Protein AF-A0A2N8ZMW2-F1 (afdb_monomer)

Organism: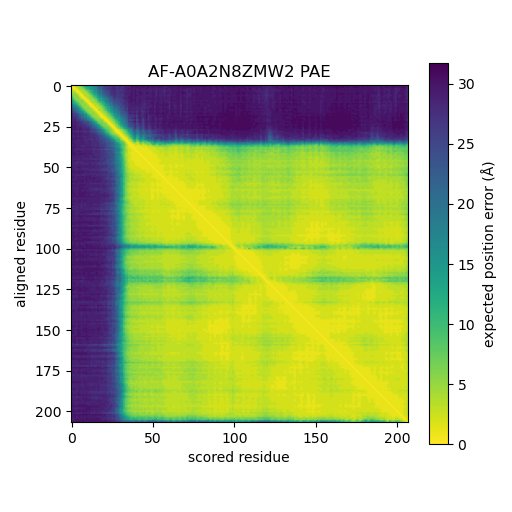 NCBI:txid1671868

Radius of gyration: 32.35 Å; Cα contacts (8 Å, |Δi|>4): 147; chains: 1; bounding box: 51×56×115 Å

Mean predicted aligned error: 10.37 Å

Secondary structure (DSSP, 8-state):
---------------------------PPP-----PPPHHHHHHHHHHHHHHTGGGS-HHHHHHHHHHHHHHH--GGGHHHHHHHHHHHHHHHHHHHTSPPPHHHHHHHHHHHHGGGTT--SHHHHHHHHHHTTSTHHIIIIIIIIHHHHHHHHTT---TTHHHHHHHHHTS--HHHHH-HHHHHHHHHHHHHHHHHHHHHTS----

pLDDT: mean 86.97, std 19.09, range [37.0, 98.5]

InterPro domains:
  IPR021928 Protein of unknown function DUF3541 [PF12060] (42-207)

Solvent-accessible surface area (backbone atoms only — not comparable to full-atom values): 12445 Å² total; per-residue (Å²): 136,88,84,89,88,81,89,85,90,77,90,76,90,75,85,82,80,84,72,83,79,80,74,80,79,76,78,67,75,78,77,78,78,82,70,77,72,52,72,66,56,49,50,49,51,53,49,51,58,48,64,79,37,39,92,75,43,60,55,69,59,20,15,57,50,22,46,54,49,28,75,74,66,67,48,70,83,30,49,62,30,36,52,49,30,51,53,55,34,50,52,53,51,49,58,57,65,76,47,86,78,51,72,68,53,39,39,51,53,13,50,61,60,52,54,76,41,72,88,49,82,51,71,67,48,45,41,34,46,68,42,33,70,84,51,34,43,49,49,40,50,55,58,52,48,49,43,32,54,43,55,34,44,76,72,78,42,76,61,97,57,42,69,67,54,47,54,62,54,66,76,50,82,60,54,68,58,69,67,32,67,55,36,38,75,50,37,42,77,57,46,58,50,47,51,52,39,29,46,75,70,69,68,47,84,79,127

Structure (mmCIF, N/CA/C/O backbone):
data_AF-A0A2N8ZMW2-F1
#
_entry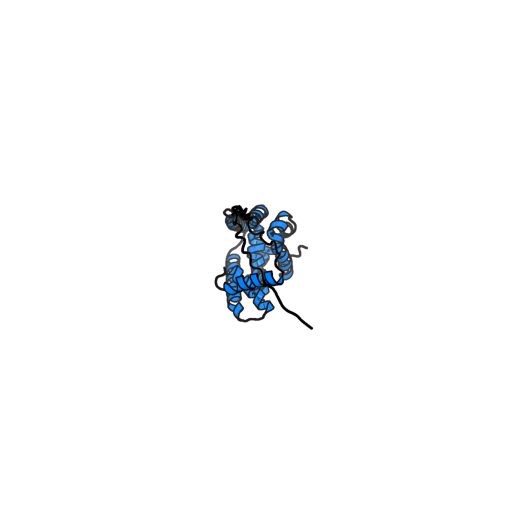.id   AF-A0A2N8ZMW2-F1
#
loop_
_atom_site.group_PDB
_atom_site.id
_atom_site.type_symbol
_atom_site.label_atom_id
_atom_site.label_alt_id
_atom_site.label_comp_id
_atom_site.label_asym_id
_atom_site.label_entity_id
_atom_site.label_seq_id
_atom_site.pdbx_PDB_ins_code
_atom_site.Cartn_x
_atom_site.Cartn_y
_atom_site.Cartn_z
_atom_site.occupancy
_atom_site.B_iso_or_equiv
_atom_site.auth_seq_id
_atom_site.auth_comp_id
_atom_site.auth_asym_id
_atom_site.auth_atom_id
_atom_site.pdbx_PDB_model_num
ATOM 1 N N . MET A 1 1 ? 27.078 5.964 -94.002 1.00 38.84 1 MET A N 1
ATOM 2 C CA . MET A 1 1 ? 28.101 6.714 -94.763 1.00 38.84 1 MET A CA 1
ATOM 3 C C . MET A 1 1 ? 28.045 8.168 -94.316 1.00 38.84 1 MET A C 1
ATOM 5 O O . MET A 1 1 ? 26.997 8.777 -94.465 1.00 38.84 1 MET A O 1
ATOM 9 N N . LEU A 1 2 ? 29.114 8.674 -93.690 1.00 37.00 2 LEU A N 1
ATOM 10 C CA . LEU A 1 2 ? 29.309 10.105 -93.385 1.00 37.00 2 LEU A CA 1
ATOM 11 C C . LEU A 1 2 ? 29.750 10.868 -94.654 1.00 37.00 2 LEU A C 1
ATOM 13 O O . LEU A 1 2 ? 30.334 10.241 -95.540 1.00 37.00 2 LEU A O 1
ATOM 17 N N . PRO A 1 3 ? 29.504 12.192 -94.733 1.00 52.25 3 PRO A N 1
ATOM 18 C CA . PRO A 1 3 ? 30.575 13.191 -94.497 1.00 52.25 3 PRO A CA 1
ATOM 19 C C . PRO A 1 3 ? 30.072 14.393 -93.647 1.00 52.25 3 PRO A C 1
ATOM 21 O O . PRO A 1 3 ? 28.906 14.752 -93.738 1.00 52.25 3 PRO A O 1
ATOM 24 N N . ILE A 1 4 ? 30.745 14.892 -92.597 1.00 43.03 4 ILE A N 1
ATOM 25 C CA . ILE A 1 4 ? 31.916 15.802 -92.435 1.00 43.03 4 ILE A CA 1
ATOM 26 C C . ILE A 1 4 ? 31.817 17.203 -93.110 1.00 43.03 4 ILE A C 1
ATOM 28 O O . ILE A 1 4 ? 31.752 17.305 -94.328 1.00 43.03 4 ILE A O 1
ATOM 32 N N . MET A 1 5 ? 32.002 18.234 -92.254 1.00 40.59 5 MET A N 1
ATOM 33 C CA . MET A 1 5 ? 32.315 19.679 -92.442 1.00 40.59 5 MET A CA 1
ATOM 34 C C . MET A 1 5 ? 31.099 20.623 -92.574 1.00 40.59 5 MET A C 1
ATOM 36 O O . MET A 1 5 ? 30.153 20.299 -93.264 1.00 40.59 5 MET A O 1
ATOM 40 N N . ALA A 1 6 ? 31.010 21.800 -91.936 1.00 41.81 6 ALA A N 1
ATOM 41 C CA . ALA A 1 6 ? 32.033 22.720 -91.437 1.00 41.81 6 ALA A CA 1
ATOM 42 C C . ALA A 1 6 ? 31.539 23.581 -90.245 1.00 41.81 6 ALA A C 1
ATOM 44 O O . ALA A 1 6 ? 30.351 23.687 -89.957 1.00 41.81 6 ALA A O 1
ATOM 45 N N . ARG A 1 7 ? 32.513 24.190 -89.561 1.00 42.78 7 ARG A N 1
ATOM 46 C CA . ARG A 1 7 ? 32.433 25.030 -88.356 1.00 42.78 7 ARG A CA 1
ATOM 47 C C . ARG A 1 7 ? 31.730 26.373 -88.597 1.00 42.78 7 ARG A C 1
ATOM 49 O O . ARG A 1 7 ? 31.949 26.980 -89.636 1.00 42.78 7 ARG A O 1
ATOM 56 N N . CYS A 1 8 ? 31.096 26.921 -87.559 1.00 37.84 8 CYS A N 1
ATOM 57 C CA . CYS A 1 8 ? 31.206 28.352 -87.268 1.00 37.84 8 CYS A CA 1
ATOM 58 C C . CYS A 1 8 ? 30.999 28.611 -85.768 1.00 37.84 8 CYS A C 1
ATOM 60 O O . CYS A 1 8 ? 29.991 28.222 -85.186 1.00 37.84 8 CYS A O 1
ATOM 62 N N . VAL A 1 9 ? 32.009 29.217 -85.149 1.00 45.06 9 VAL A N 1
ATOM 63 C CA . VAL A 1 9 ? 32.027 29.669 -83.757 1.00 45.06 9 VAL A CA 1
ATOM 64 C C . VAL A 1 9 ? 31.500 31.097 -83.741 1.00 45.06 9 VAL A C 1
ATOM 66 O O . VAL A 1 9 ? 32.041 31.941 -84.448 1.00 45.06 9 VAL A O 1
ATOM 69 N N . CYS A 1 10 ? 30.508 31.382 -82.903 1.00 38.56 10 CYS A N 1
ATOM 70 C CA . CYS A 1 10 ? 30.221 32.741 -82.461 1.00 38.56 10 CYS A CA 1
ATOM 71 C C . CYS A 1 10 ? 29.832 32.698 -80.984 1.00 38.56 10 CYS A C 1
ATOM 73 O O . CYS A 1 10 ? 28.714 32.342 -80.622 1.00 38.56 10 CYS A O 1
ATOM 75 N N . SER A 1 11 ? 30.802 33.031 -80.134 1.00 41.53 11 SER A N 1
ATOM 76 C CA . SER A 1 11 ? 30.585 33.360 -78.732 1.00 41.53 11 SER A CA 1
ATOM 77 C C . SER A 1 11 ? 29.756 34.639 -78.642 1.00 41.53 11 SER A C 1
ATOM 79 O O . SER A 1 11 ? 30.185 35.681 -79.135 1.00 41.53 11 SER A O 1
ATOM 81 N N . ALA A 1 12 ? 28.607 34.576 -77.976 1.00 42.47 12 ALA A N 1
ATOM 82 C CA . ALA A 1 12 ? 27.889 35.753 -77.509 1.00 42.47 12 ALA A CA 1
ATOM 83 C C . ALA A 1 12 ? 27.736 35.650 -75.989 1.00 42.47 12 ALA A C 1
ATOM 85 O O . ALA A 1 12 ? 27.001 34.819 -75.460 1.00 42.47 12 ALA A O 1
ATOM 86 N N . LEU A 1 13 ? 28.517 36.491 -75.315 1.00 41.47 13 LEU A N 1
ATOM 87 C CA . LEU A 1 13 ? 28.441 36.819 -73.900 1.00 41.47 13 LEU A CA 1
ATOM 88 C C . LEU A 1 13 ? 27.028 37.352 -73.601 1.00 41.47 13 LEU A C 1
ATOM 90 O O . LEU A 1 13 ? 26.623 38.345 -74.205 1.00 41.47 13 LEU A O 1
ATOM 94 N N . VAL A 1 14 ? 26.291 36.742 -72.671 1.00 43.44 14 VAL A N 1
ATOM 95 C CA . VAL A 1 14 ? 25.063 37.343 -72.129 1.00 43.44 14 VAL A CA 1
ATOM 96 C C . VAL A 1 14 ? 25.208 37.495 -70.621 1.00 43.44 14 VAL A C 1
ATOM 98 O O . VAL A 1 14 ? 25.422 36.534 -69.886 1.00 43.44 14 VAL A O 1
ATOM 101 N N . LEU A 1 15 ? 25.138 38.763 -70.219 1.00 37.00 15 LEU A N 1
ATOM 102 C CA . LEU A 1 15 ? 25.137 39.314 -68.871 1.00 37.00 15 LEU A CA 1
ATOM 103 C C . LEU A 1 15 ? 24.176 38.554 -67.943 1.00 37.00 15 LEU A C 1
ATOM 105 O O . LEU A 1 15 ? 22.968 38.523 -68.172 1.00 37.00 15 LEU A O 1
ATOM 109 N N . SER A 1 16 ? 24.718 38.006 -66.858 1.00 41.72 16 SER A N 1
ATOM 110 C CA . SER A 1 16 ? 23.943 37.422 -65.766 1.00 41.72 16 SER A CA 1
ATOM 111 C C . SER A 1 16 ? 23.399 38.545 -64.876 1.00 41.72 16 SER A C 1
ATOM 113 O O . SER A 1 16 ? 24.143 39.165 -64.118 1.00 41.72 16 SER A O 1
ATOM 115 N N . LEU A 1 17 ? 22.100 38.830 -64.982 1.00 40.50 17 LEU A N 1
ATOM 116 C CA . LEU A 1 17 ? 21.361 39.667 -64.034 1.00 40.50 17 LEU A CA 1
ATOM 117 C C . LEU A 1 17 ? 21.121 38.856 -62.751 1.00 40.50 17 LEU A C 1
ATOM 119 O O . LEU A 1 17 ? 20.204 38.040 -62.685 1.00 40.50 17 LEU A O 1
ATOM 123 N N . CYS A 1 18 ? 21.951 39.065 -61.727 1.00 38.56 18 CYS A N 1
ATOM 124 C CA . CYS A 1 18 ? 21.678 38.574 -60.377 1.00 38.56 18 CYS A CA 1
ATOM 125 C C . CYS A 1 18 ? 20.539 39.391 -59.752 1.00 38.56 18 CYS A C 1
ATOM 127 O O . CYS A 1 18 ? 20.763 40.470 -59.207 1.00 38.56 18 CYS A O 1
ATOM 129 N N . LEU A 1 19 ? 19.317 38.865 -59.814 1.00 41.41 19 LEU A N 1
ATOM 130 C CA . LEU A 1 19 ? 18.247 39.249 -58.895 1.00 41.41 19 LEU A CA 1
ATOM 131 C C . LEU A 1 19 ? 18.499 38.528 -57.559 1.00 41.41 19 LEU A C 1
ATOM 133 O O . LEU A 1 19 ? 18.662 37.305 -57.572 1.00 41.41 19 LEU A O 1
ATOM 137 N N . PRO A 1 20 ? 18.542 39.219 -56.406 1.00 43.44 20 PRO A N 1
ATOM 138 C CA . PRO A 1 20 ? 18.602 38.534 -55.127 1.00 43.44 20 PRO A CA 1
ATOM 139 C C . PRO A 1 20 ? 17.251 37.855 -54.897 1.00 43.44 20 PRO A C 1
ATOM 141 O O . PRO A 1 20 ? 16.232 38.512 -54.683 1.00 43.44 20 PRO A O 1
ATOM 144 N N . ALA A 1 21 ? 17.237 36.525 -54.958 1.00 46.72 21 ALA A N 1
ATOM 145 C CA . ALA A 1 21 ? 16.138 35.745 -54.423 1.00 46.72 21 ALA A CA 1
ATOM 146 C C . ALA A 1 21 ? 16.104 35.986 -52.909 1.00 46.72 21 ALA A C 1
ATOM 148 O O . ALA A 1 21 ? 16.957 35.495 -52.170 1.00 46.72 21 ALA A O 1
ATOM 149 N N . TYR A 1 22 ? 15.134 36.772 -52.444 1.00 45.25 22 TYR A N 1
ATOM 150 C CA . TYR A 1 22 ? 14.714 36.731 -51.051 1.00 45.25 22 TYR A CA 1
ATOM 151 C C . TYR A 1 22 ? 14.164 35.329 -50.791 1.00 45.25 22 TYR A C 1
ATOM 153 O O . TYR A 1 22 ? 13.018 35.016 -51.108 1.00 45.25 22 TYR A O 1
ATOM 161 N N . ALA A 1 23 ? 15.021 34.463 -50.252 1.00 46.56 23 ALA A N 1
ATOM 162 C CA . ALA A 1 23 ? 14.589 33.251 -49.593 1.00 46.56 23 ALA A CA 1
ATOM 163 C C . ALA A 1 23 ? 13.736 33.687 -48.396 1.00 46.56 23 ALA A C 1
ATOM 165 O O . ALA A 1 23 ? 14.253 34.204 -47.407 1.00 46.56 23 ALA A O 1
ATOM 166 N N . GLN A 1 24 ? 12.415 33.531 -48.507 1.00 46.00 24 GLN A N 1
ATOM 167 C CA . GLN A 1 24 ? 11.570 33.470 -47.324 1.00 46.00 24 GLN A CA 1
ATOM 168 C C . GLN A 1 24 ? 11.999 32.225 -46.558 1.00 46.00 24 GLN A C 1
ATOM 170 O O . GLN A 1 24 ? 11.579 31.112 -46.873 1.00 46.00 24 GLN A O 1
ATOM 175 N N . ASP A 1 25 ? 12.866 32.433 -45.574 1.00 42.28 25 ASP A N 1
ATOM 176 C CA . ASP A 1 25 ? 13.224 31.436 -44.583 1.00 42.28 25 ASP A CA 1
ATOM 177 C C . ASP A 1 25 ? 11.984 31.204 -43.712 1.00 42.28 25 ASP A C 1
ATOM 179 O O . ASP A 1 25 ? 11.778 31.813 -42.662 1.00 42.28 25 ASP A O 1
ATOM 183 N N . SER A 1 26 ? 11.070 30.383 -44.233 1.00 49.34 26 SER A N 1
ATOM 184 C CA . SER A 1 26 ? 9.921 29.874 -43.498 1.00 49.34 26 SER A CA 1
ATOM 185 C C . SER A 1 26 ? 10.443 28.839 -42.512 1.00 49.34 26 SER A C 1
ATOM 187 O O . SER A 1 26 ? 10.260 27.637 -42.686 1.00 49.34 26 SER A O 1
ATOM 189 N N . THR A 1 27 ? 11.109 29.314 -41.464 1.00 50.38 27 THR A N 1
ATOM 190 C CA . THR A 1 27 ? 11.414 28.536 -40.264 1.00 50.38 27 THR A CA 1
ATOM 191 C C . THR A 1 27 ? 10.127 28.365 -39.461 1.00 50.38 27 THR A C 1
ATOM 193 O O . THR A 1 27 ? 9.975 28.831 -38.334 1.00 50.38 27 THR A O 1
ATOM 196 N N . ALA A 1 28 ? 9.152 27.679 -40.063 1.00 54.12 28 ALA A N 1
ATOM 197 C CA . ALA A 1 28 ? 8.131 27.023 -39.275 1.00 54.12 28 ALA A CA 1
ATOM 198 C C . ALA A 1 28 ? 8.864 26.015 -38.371 1.00 54.12 28 ALA A C 1
ATOM 200 O O . ALA A 1 28 ? 9.684 25.241 -38.880 1.00 54.12 28 ALA A O 1
ATOM 201 N N . PRO A 1 29 ? 8.633 26.025 -37.046 1.00 51.28 29 PRO A N 1
ATOM 202 C CA . PRO A 1 29 ? 9.211 25.015 -36.175 1.00 51.28 29 PRO A CA 1
ATOM 203 C C . PRO A 1 29 ? 8.821 23.633 -36.715 1.00 51.28 29 PRO A C 1
ATOM 205 O O . PRO A 1 29 ? 7.684 23.468 -37.176 1.00 51.28 29 PRO A O 1
ATOM 208 N N . PRO A 1 30 ? 9.738 22.646 -36.703 1.00 48.72 30 PRO A N 1
ATOM 209 C CA . PRO A 1 30 ? 9.419 21.310 -37.174 1.00 48.72 30 PRO A CA 1
ATOM 210 C C . PRO A 1 30 ? 8.176 20.836 -36.429 1.00 48.72 30 PRO A C 1
ATOM 212 O O . PRO A 1 30 ? 8.129 20.874 -35.197 1.00 48.72 30 PRO A O 1
ATOM 215 N N . ALA A 1 31 ? 7.149 20.446 -37.185 1.00 51.38 31 ALA A N 1
ATOM 216 C CA . ALA A 1 31 ? 5.947 19.863 -36.623 1.00 51.38 31 ALA A CA 1
ATOM 217 C C . ALA A 1 31 ? 6.378 18.708 -35.714 1.00 51.38 31 ALA A C 1
ATOM 219 O O . ALA A 1 31 ? 6.972 17.734 -36.183 1.00 51.38 31 ALA A O 1
ATOM 220 N N . VAL A 1 32 ? 6.137 18.843 -34.408 1.00 49.72 32 VAL A N 1
ATOM 221 C CA . VAL A 1 32 ? 6.374 17.766 -33.451 1.00 49.72 32 VAL A CA 1
ATOM 222 C C . VAL A 1 32 ? 5.507 16.606 -33.915 1.00 49.72 32 VAL A C 1
ATOM 224 O O . VAL A 1 32 ? 4.279 16.673 -33.857 1.00 49.72 32 VAL A O 1
ATOM 227 N N . SER A 1 33 ? 6.153 15.577 -34.462 1.00 51.66 33 SER A N 1
ATOM 228 C CA . SER A 1 33 ? 5.495 14.348 -34.876 1.00 51.66 33 SER A CA 1
ATOM 229 C C . SER A 1 33 ? 4.763 13.792 -33.663 1.00 51.66 33 SER A C 1
ATOM 231 O O . SER A 1 33 ? 5.376 13.287 -32.724 1.00 51.66 33 SER A O 1
ATOM 233 N N . ASN A 1 34 ? 3.438 13.897 -33.679 1.00 60.62 34 ASN A N 1
ATOM 234 C CA . ASN A 1 34 ? 2.548 13.335 -32.671 1.00 60.62 34 ASN A CA 1
ATOM 235 C C . ASN A 1 34 ? 2.426 11.808 -32.873 1.00 60.62 34 ASN A C 1
ATOM 237 O O . ASN A 1 34 ? 1.337 11.235 -32.810 1.00 60.62 34 ASN A O 1
ATOM 241 N N . GLN A 1 35 ? 3.539 11.139 -33.206 1.00 73.00 35 GLN A N 1
ATOM 242 C CA . GLN A 1 35 ? 3.575 9.697 -33.382 1.00 73.00 35 GLN A CA 1
ATOM 243 C C . GLN A 1 35 ? 3.415 9.048 -32.017 1.00 73.00 35 GLN A C 1
ATOM 245 O O . GLN A 1 35 ? 4.326 9.003 -31.191 1.00 73.00 35 GLN A O 1
ATOM 250 N N . LYS A 1 36 ? 2.208 8.540 -31.788 1.00 84.69 36 LYS A N 1
ATOM 251 C CA . LYS A 1 36 ? 1.903 7.705 -30.639 1.00 84.69 36 LYS A CA 1
ATOM 252 C C . LYS A 1 36 ? 2.824 6.484 -30.674 1.00 84.69 36 LYS A C 1
ATOM 254 O O . LYS A 1 36 ? 2.784 5.712 -31.630 1.00 84.69 36 LYS A O 1
ATOM 259 N N . LEU A 1 37 ? 3.647 6.333 -29.637 1.00 90.44 37 LEU A N 1
ATOM 260 C CA . LEU A 1 37 ? 4.506 5.166 -29.453 1.00 90.44 37 LEU A CA 1
ATOM 261 C C . LEU A 1 37 ? 3.680 3.879 -29.534 1.00 90.44 37 LEU A C 1
ATOM 263 O O . LEU A 1 37 ? 2.546 3.826 -29.040 1.00 90.44 37 LEU A O 1
ATOM 267 N N . SER A 1 38 ? 4.262 2.820 -30.101 1.00 95.06 38 SER A N 1
ATOM 268 C CA . SER A 1 38 ? 3.657 1.499 -29.976 1.00 95.06 38 SER A CA 1
ATOM 269 C C . SER A 1 38 ? 3.687 1.045 -28.510 1.00 95.06 38 SER A C 1
ATOM 271 O O . SER A 1 38 ? 4.471 1.541 -27.688 1.00 95.06 38 SER A O 1
ATOM 273 N N . TYR A 1 39 ? 2.845 0.070 -28.155 1.00 94.25 39 TYR A N 1
ATOM 274 C CA . TYR A 1 39 ? 2.896 -0.525 -26.817 1.00 94.25 39 TYR A CA 1
ATOM 275 C C . TYR A 1 39 ? 4.252 -1.178 -26.527 1.00 94.25 39 TYR A C 1
ATOM 277 O O . TYR A 1 39 ? 4.723 -1.116 -25.393 1.00 94.25 39 TYR A O 1
ATOM 285 N N . SER A 1 40 ? 4.901 -1.746 -27.548 1.00 94.56 40 SER A N 1
ATOM 286 C CA . SER A 1 40 ? 6.231 -2.348 -27.424 1.00 94.56 40 SER A CA 1
ATOM 287 C C . SER A 1 40 ? 7.302 -1.299 -27.125 1.00 94.56 40 SER A C 1
ATOM 289 O O . SER A 1 40 ? 8.114 -1.485 -26.216 1.00 94.56 40 SER A O 1
ATOM 291 N N . ASP A 1 41 ? 7.270 -0.164 -27.827 1.00 95.88 41 ASP A N 1
ATOM 292 C CA . ASP A 1 41 ? 8.224 0.928 -27.599 1.00 95.88 41 ASP A CA 1
ATOM 293 C C . ASP A 1 41 ? 8.030 1.523 -26.204 1.00 95.88 41 ASP A C 1
ATOM 295 O O . ASP A 1 41 ? 8.987 1.699 -25.452 1.00 95.88 41 ASP A O 1
ATOM 299 N N . SER A 1 42 ? 6.771 1.736 -25.811 1.00 95.19 42 SER A N 1
ATOM 300 C CA . SER A 1 42 ? 6.419 2.222 -24.473 1.00 95.19 42 SER A CA 1
ATOM 301 C C . SER A 1 42 ? 6.912 1.271 -23.377 1.00 95.19 42 SER A C 1
ATOM 303 O O . SER A 1 42 ? 7.530 1.708 -22.407 1.00 95.19 42 SER A O 1
ATOM 305 N N . ALA A 1 43 ? 6.689 -0.038 -23.537 1.00 91.88 43 ALA A N 1
ATOM 306 C CA . ALA A 1 43 ? 7.159 -1.050 -22.592 1.00 91.88 43 ALA A CA 1
ATOM 307 C C . ALA A 1 43 ? 8.692 -1.094 -22.512 1.00 91.88 43 ALA A C 1
ATOM 309 O O . ALA A 1 43 ? 9.246 -1.224 -21.420 1.00 91.88 43 ALA A O 1
ATOM 310 N N . THR A 1 44 ? 9.373 -0.938 -23.649 1.00 94.94 44 THR A N 1
ATOM 311 C CA . THR A 1 44 ? 10.839 -0.900 -23.723 1.00 94.94 44 THR A CA 1
ATOM 312 C C . THR A 1 44 ? 11.400 0.305 -22.980 1.00 94.94 44 THR A C 1
ATOM 314 O O . THR A 1 44 ? 12.313 0.142 -22.171 1.00 94.94 44 THR A O 1
ATOM 317 N N . ILE A 1 45 ? 10.822 1.491 -23.187 1.00 96.50 45 ILE A N 1
ATOM 318 C CA . ILE A 1 45 ? 11.223 2.718 -22.487 1.00 96.50 45 ILE A CA 1
ATOM 319 C C . ILE A 1 45 ? 11.013 2.559 -20.980 1.00 96.50 45 ILE A C 1
ATOM 321 O O . ILE A 1 45 ? 11.950 2.771 -20.215 1.00 96.50 45 ILE A O 1
ATOM 325 N N . ILE A 1 46 ? 9.825 2.112 -20.550 1.00 93.62 46 ILE A N 1
ATOM 326 C CA . ILE A 1 46 ? 9.523 1.893 -19.127 1.00 93.62 46 ILE A CA 1
ATOM 327 C C . ILE A 1 46 ? 10.529 0.917 -18.516 1.00 93.62 46 ILE A C 1
ATOM 329 O O . ILE A 1 46 ? 11.134 1.222 -17.489 1.00 93.62 46 ILE A O 1
ATOM 333 N N . LYS A 1 47 ? 10.746 -0.238 -19.156 1.00 94.94 47 LYS A N 1
ATOM 334 C CA . LYS A 1 47 ? 11.715 -1.228 -18.683 1.00 94.94 47 LYS A CA 1
ATOM 335 C C . LYS A 1 47 ? 13.104 -0.605 -18.569 1.00 94.94 47 LYS A C 1
ATOM 337 O O . LYS A 1 47 ? 13.720 -0.709 -17.519 1.00 94.94 47 LYS A O 1
ATOM 342 N N . HIS A 1 48 ? 13.582 0.084 -19.603 1.00 97.19 48 HIS A N 1
ATOM 343 C CA . HIS A 1 48 ? 14.901 0.713 -19.590 1.00 97.19 48 HIS A CA 1
ATOM 344 C C . HIS A 1 48 ? 15.055 1.736 -18.453 1.00 97.19 48 HIS A C 1
ATOM 346 O O . HIS A 1 48 ? 16.046 1.693 -17.723 1.00 97.19 48 HIS A O 1
ATOM 352 N N . THR A 1 49 ? 14.066 2.609 -18.246 1.00 95.88 49 THR A N 1
ATOM 353 C CA . THR A 1 49 ? 14.083 3.605 -17.164 1.00 95.88 49 THR A CA 1
ATOM 354 C C . THR A 1 49 ? 14.179 2.955 -15.785 1.00 95.88 49 THR A C 1
ATOM 356 O O . THR A 1 49 ? 14.989 3.380 -14.966 1.00 95.88 49 THR A O 1
ATOM 359 N N . TYR A 1 50 ? 13.377 1.921 -15.521 1.00 96.81 50 TYR A N 1
ATOM 360 C CA . TYR A 1 50 ? 13.388 1.253 -14.220 1.00 96.81 50 TYR A CA 1
ATOM 361 C C . TYR A 1 50 ? 14.613 0.349 -14.025 1.00 96.81 50 TYR A C 1
ATOM 363 O O . TYR A 1 50 ? 15.171 0.335 -12.934 1.00 96.81 50 TYR A O 1
ATOM 371 N N . GLU A 1 51 ? 15.066 -0.372 -15.057 1.00 96.25 51 GLU A N 1
ATOM 372 C CA . GLU A 1 51 ? 16.266 -1.222 -14.980 1.00 96.25 51 GLU A CA 1
ATOM 373 C C . GLU A 1 51 ? 17.524 -0.408 -14.673 1.00 96.25 51 GLU A C 1
ATOM 375 O O . GLU A 1 51 ? 18.310 -0.791 -13.810 1.00 96.25 51 GLU A O 1
ATOM 380 N N . THR A 1 52 ? 17.718 0.719 -15.364 1.00 96.88 52 THR A N 1
ATOM 381 C CA . THR A 1 52 ? 18.931 1.544 -15.220 1.00 96.88 52 THR A CA 1
ATOM 382 C C . THR A 1 52 ? 19.028 2.235 -13.864 1.00 96.88 52 THR A C 1
ATOM 384 O O . THR A 1 52 ? 20.128 2.555 -13.423 1.00 96.88 52 THR A O 1
ATOM 387 N N . GLN A 1 53 ? 17.895 2.439 -13.192 1.00 96.38 53 GLN A N 1
ATOM 388 C CA . GLN A 1 53 ? 17.812 3.140 -11.911 1.00 96.38 53 GLN A CA 1
ATOM 389 C C . GLN A 1 53 ? 17.430 2.218 -10.752 1.00 96.38 53 GLN A C 1
ATOM 391 O O . GLN A 1 53 ? 17.168 2.711 -9.661 1.00 96.38 53 GLN A O 1
ATOM 396 N N . LEU A 1 54 ? 17.365 0.898 -10.962 1.00 95.25 54 LEU A N 1
ATOM 397 C CA . LEU A 1 54 ? 16.688 -0.031 -10.051 1.00 95.25 54 LEU A CA 1
ATOM 398 C C . LEU A 1 54 ? 17.044 0.196 -8.574 1.00 95.25 54 LEU A C 1
ATOM 400 O O . LEU A 1 54 ? 16.147 0.365 -7.754 1.00 95.25 54 LEU A O 1
ATOM 404 N N . TYR A 1 55 ? 18.339 0.286 -8.269 1.00 93.19 55 TYR A N 1
ATOM 405 C CA . TYR A 1 55 ? 18.863 0.417 -6.902 1.00 93.19 55 TYR A CA 1
ATOM 406 C C . TYR A 1 55 ? 19.033 1.863 -6.418 1.00 93.19 55 TYR A C 1
ATOM 408 O O . TYR A 1 55 ? 19.568 2.100 -5.338 1.00 93.19 55 TYR A O 1
ATOM 416 N N . THR A 1 56 ? 18.602 2.841 -7.214 1.00 94.81 56 THR A N 1
ATOM 417 C CA . THR A 1 56 ? 18.544 4.262 -6.837 1.00 94.81 56 THR A CA 1
ATOM 418 C C . THR A 1 56 ? 17.107 4.766 -6.724 1.00 94.81 56 THR A C 1
ATOM 420 O O . THR A 1 56 ? 16.873 5.900 -6.307 1.00 94.81 56 THR A O 1
ATOM 423 N N . LEU A 1 57 ? 16.125 3.946 -7.110 1.00 95.06 57 LEU A N 1
ATOM 424 C CA . LEU A 1 57 ? 14.715 4.252 -6.923 1.00 95.06 57 LEU A CA 1
ATOM 425 C C . LEU A 1 57 ? 14.366 4.262 -5.426 1.00 95.06 57 LEU A C 1
ATOM 427 O O . LEU A 1 57 ? 14.923 3.490 -4.648 1.00 95.06 57 LEU A O 1
ATOM 431 N N . PRO A 1 58 ? 13.371 5.063 -5.005 1.00 93.50 58 PRO A N 1
ATOM 432 C CA . PRO A 1 58 ? 12.783 4.912 -3.680 1.00 93.50 58 PRO A CA 1
ATOM 433 C C . PRO A 1 58 ? 12.320 3.468 -3.450 1.00 93.50 58 PRO A C 1
ATOM 435 O O . PRO A 1 58 ? 11.686 2.892 -4.339 1.00 93.50 58 PRO A O 1
ATOM 438 N N . ALA A 1 59 ? 12.538 2.932 -2.246 1.00 90.75 59 ALA A N 1
ATOM 439 C CA . ALA A 1 59 ? 12.289 1.524 -1.900 1.00 90.75 59 ALA A CA 1
ATOM 440 C C . ALA A 1 59 ? 10.905 1.000 -2.336 1.00 90.75 59 ALA A C 1
ATOM 442 O O . ALA A 1 59 ? 10.765 -0.128 -2.796 1.00 90.75 59 ALA A O 1
ATOM 443 N N . PHE A 1 60 ? 9.862 1.836 -2.258 1.00 89.25 60 PHE A N 1
ATOM 444 C CA . PHE A 1 60 ? 8.529 1.473 -2.748 1.00 89.25 60 PHE A CA 1
ATOM 445 C C . PHE A 1 60 ? 8.498 1.199 -4.263 1.00 89.25 60 PHE A C 1
ATOM 447 O O . PHE A 1 60 ? 7.905 0.214 -4.700 1.00 89.25 60 PHE A O 1
ATOM 454 N N . LYS A 1 61 ? 9.125 2.063 -5.074 1.00 94.44 61 LYS A N 1
ATOM 455 C CA . LYS A 1 61 ? 9.178 1.919 -6.539 1.00 94.44 61 LYS A CA 1
ATOM 456 C C . LYS A 1 61 ? 10.108 0.777 -6.946 1.00 94.44 61 LYS A C 1
ATOM 458 O O . LYS A 1 61 ? 9.726 -0.010 -7.809 1.00 94.44 61 LYS A O 1
ATOM 463 N N . GLU A 1 62 ? 11.273 0.687 -6.304 1.00 96.12 62 GLU A N 1
ATOM 464 C CA . GLU A 1 62 ? 12.227 -0.417 -6.459 1.00 96.12 62 GLU A CA 1
ATOM 465 C C . GLU A 1 62 ? 11.530 -1.762 -6.216 1.00 96.12 62 GLU A C 1
ATOM 467 O O . GLU A 1 62 ? 11.481 -2.606 -7.109 1.00 96.12 62 GLU A O 1
ATOM 472 N N . GLY A 1 63 ? 10.913 -1.925 -5.044 1.00 94.88 63 GLY A N 1
ATOM 473 C CA . GLY A 1 63 ? 10.227 -3.145 -4.636 1.00 94.88 63 GLY A CA 1
ATOM 474 C C . GLY A 1 63 ? 9.085 -3.545 -5.564 1.00 94.88 63 GLY A C 1
ATOM 475 O O . GLY A 1 63 ? 9.000 -4.692 -6.000 1.00 94.88 63 GLY A O 1
ATOM 476 N N . HIS A 1 64 ? 8.224 -2.588 -5.928 1.00 94.00 64 HIS A N 1
ATOM 477 C CA . HIS A 1 64 ? 7.125 -2.832 -6.867 1.00 94.00 64 HIS A CA 1
ATOM 478 C C . HIS A 1 64 ? 7.610 -3.319 -8.234 1.00 94.00 64 HIS A C 1
ATOM 480 O O . HIS A 1 64 ? 7.033 -4.254 -8.796 1.00 94.00 64 HIS A O 1
ATOM 486 N N . TYR A 1 65 ? 8.638 -2.673 -8.783 1.00 96.06 65 TYR A N 1
ATOM 487 C CA . TYR A 1 65 ? 9.186 -3.049 -10.077 1.00 96.06 65 TYR A CA 1
ATOM 488 C C . TYR A 1 65 ? 9.927 -4.388 -9.999 1.00 96.06 65 TYR A C 1
ATOM 490 O O . TYR A 1 65 ? 9.625 -5.299 -10.770 1.00 96.06 65 TYR A O 1
ATOM 498 N N . GLY A 1 66 ? 10.829 -4.541 -9.026 1.00 96.31 66 GLY A N 1
ATOM 499 C CA . GLY A 1 66 ? 11.628 -5.748 -8.830 1.00 96.31 66 GLY A CA 1
ATOM 500 C C . GLY A 1 66 ? 10.772 -6.993 -8.617 1.00 96.31 66 GLY A C 1
ATOM 501 O O . GLY A 1 66 ? 10.990 -8.001 -9.286 1.00 96.31 66 GLY A O 1
ATOM 502 N N . LEU A 1 67 ? 9.731 -6.913 -7.780 1.00 95.69 67 LEU A N 1
ATOM 503 C CA . LEU A 1 67 ? 8.797 -8.025 -7.576 1.00 95.69 67 LEU A CA 1
ATOM 504 C C . LEU A 1 67 ? 8.081 -8.422 -8.871 1.00 95.69 67 LEU A C 1
ATOM 506 O O . LEU A 1 67 ? 7.961 -9.609 -9.184 1.00 95.69 67 LEU A O 1
ATOM 510 N N . ARG A 1 68 ? 7.600 -7.436 -9.636 1.00 95.25 68 ARG A N 1
ATOM 511 C CA . ARG A 1 68 ? 6.915 -7.699 -10.907 1.00 95.25 68 ARG A CA 1
ATOM 512 C C . ARG A 1 68 ? 7.843 -8.385 -11.899 1.00 95.25 68 ARG A C 1
ATOM 514 O O . ARG A 1 68 ? 7.445 -9.384 -12.492 1.00 95.25 68 ARG A O 1
ATOM 521 N N . MET A 1 69 ? 9.061 -7.875 -12.046 1.00 96.75 69 MET A N 1
ATOM 522 C CA . MET A 1 69 ? 10.026 -8.457 -12.969 1.00 96.75 69 MET A CA 1
ATOM 523 C C . MET A 1 69 ? 10.447 -9.859 -12.535 1.00 96.75 69 MET A C 1
ATOM 525 O O . MET A 1 69 ? 10.437 -10.765 -13.361 1.00 96.75 69 MET A O 1
ATOM 529 N N . TYR A 1 70 ? 10.701 -10.082 -11.242 1.00 96.62 70 TYR A N 1
ATOM 530 C CA . TYR A 1 70 ? 11.018 -11.412 -10.723 1.00 96.62 70 TYR A CA 1
ATOM 531 C C . TYR A 1 70 ? 9.923 -12.437 -11.031 1.00 96.62 70 TYR A C 1
ATOM 533 O O . TYR A 1 70 ? 10.226 -13.533 -11.482 1.00 96.62 70 TYR A O 1
ATOM 541 N N . ARG A 1 71 ? 8.642 -12.088 -10.853 1.00 95.12 71 ARG A N 1
ATOM 542 C CA . ARG A 1 71 ? 7.525 -12.993 -11.186 1.00 95.12 71 ARG A CA 1
ATOM 543 C C . ARG A 1 71 ? 7.456 -13.338 -12.674 1.00 95.12 71 ARG A C 1
ATOM 545 O O . ARG A 1 71 ? 7.001 -14.422 -13.018 1.00 95.12 71 ARG A O 1
ATOM 552 N N . GLN A 1 72 ? 7.877 -12.423 -13.544 1.00 95.25 72 GLN A N 1
ATOM 553 C CA . GLN A 1 72 ? 7.825 -12.606 -14.995 1.00 95.25 72 GLN A CA 1
ATOM 554 C C . GLN A 1 72 ? 9.049 -13.333 -15.558 1.00 95.25 72 GLN A C 1
ATOM 556 O O . GLN A 1 72 ? 8.920 -14.049 -16.546 1.00 95.25 72 GLN A O 1
ATOM 561 N N . THR A 1 73 ? 10.231 -13.137 -14.969 1.00 95.94 73 THR A N 1
ATOM 562 C CA . THR A 1 73 ? 11.498 -13.628 -15.534 1.00 95.94 73 THR A CA 1
ATOM 563 C C . THR A 1 73 ? 12.208 -14.659 -14.667 1.00 95.94 73 THR A C 1
ATOM 565 O O . THR A 1 73 ? 13.100 -15.340 -15.162 1.00 95.94 73 THR A O 1
ATOM 568 N N . LEU A 1 74 ? 11.855 -14.750 -13.381 1.00 96.50 74 LEU A N 1
ATOM 569 C CA . LEU A 1 74 ? 12.559 -15.519 -12.348 1.00 96.50 74 LEU A CA 1
ATOM 570 C C . LEU A 1 74 ? 14.042 -15.136 -12.186 1.00 96.50 74 LEU A C 1
ATOM 572 O O . LEU A 1 74 ? 14.824 -15.887 -11.603 1.00 96.50 74 LEU A O 1
ATOM 576 N N . ASP A 1 75 ? 14.439 -13.957 -12.673 1.00 97.75 75 ASP A N 1
ATOM 577 C CA . ASP A 1 75 ? 15.828 -13.503 -12.635 1.00 97.75 75 ASP A CA 1
ATOM 578 C C . ASP A 1 75 ? 16.231 -13.121 -11.198 1.00 97.75 75 ASP A C 1
ATOM 580 O O . ASP A 1 75 ? 15.678 -12.173 -10.626 1.00 97.75 75 ASP A O 1
ATOM 584 N N . PRO A 1 76 ? 17.213 -13.812 -10.590 1.00 97.25 76 PRO A N 1
ATOM 585 C CA . PRO A 1 76 ? 17.605 -13.575 -9.209 1.00 97.25 76 PRO A CA 1
ATOM 586 C C . PRO A 1 76 ? 18.177 -12.177 -8.950 1.00 97.25 76 PRO A C 1
ATOM 588 O O . PRO A 1 76 ? 18.256 -11.801 -7.779 1.00 97.25 76 PRO A O 1
ATOM 591 N N . LYS A 1 77 ? 18.534 -11.385 -9.975 1.00 96.38 77 LYS A N 1
ATOM 592 C CA . LYS A 1 77 ? 19.013 -10.009 -9.766 1.00 96.38 77 LYS A CA 1
ATOM 593 C C . LYS A 1 77 ? 17.997 -9.145 -9.013 1.00 96.38 77 LYS A C 1
ATOM 595 O O . LYS A 1 77 ? 18.390 -8.296 -8.228 1.00 96.38 77 LYS A O 1
ATOM 600 N N . TYR A 1 78 ? 16.697 -9.404 -9.173 1.00 97.75 78 TYR A N 1
ATOM 601 C CA . TYR A 1 78 ? 15.645 -8.633 -8.502 1.00 97.75 78 TYR A CA 1
ATOM 602 C C . TYR A 1 78 ? 15.455 -8.993 -7.019 1.00 97.75 78 TYR A C 1
ATOM 604 O O . TYR A 1 78 ? 14.638 -8.373 -6.339 1.00 97.75 78 TYR A O 1
ATOM 612 N N . LYS A 1 79 ? 16.187 -9.984 -6.486 1.00 95.38 79 LYS A N 1
ATOM 613 C CA . LYS A 1 79 ? 16.038 -10.417 -5.088 1.00 95.38 79 LYS A CA 1
ATOM 614 C C . LYS A 1 79 ? 16.334 -9.297 -4.092 1.00 95.38 79 LYS A C 1
ATOM 616 O O . LYS A 1 79 ? 15.630 -9.201 -3.095 1.00 95.38 79 LYS A O 1
ATOM 621 N N . SER A 1 80 ? 17.329 -8.446 -4.342 1.00 94.12 80 SER A N 1
ATOM 622 C CA . SER A 1 80 ? 17.646 -7.307 -3.463 1.00 94.12 80 SER A CA 1
ATOM 623 C C . SER A 1 80 ? 16.483 -6.315 -3.366 1.00 94.12 80 SER A C 1
ATOM 625 O O . SER A 1 80 ? 16.098 -5.941 -2.260 1.00 94.12 80 SER A O 1
ATOM 627 N N . ALA A 1 81 ? 15.854 -5.987 -4.497 1.00 95.94 81 ALA A N 1
ATOM 628 C CA . ALA A 1 81 ? 14.655 -5.150 -4.540 1.00 95.94 81 ALA A CA 1
ATOM 629 C C . ALA A 1 81 ? 13.483 -5.775 -3.757 1.00 95.94 81 ALA A C 1
ATOM 631 O O . ALA A 1 81 ? 12.757 -5.079 -3.048 1.00 95.94 81 ALA A O 1
ATOM 632 N N . ILE A 1 82 ? 13.320 -7.101 -3.834 1.00 95.38 82 ILE A N 1
ATOM 633 C CA . ILE A 1 82 ? 12.311 -7.836 -3.054 1.00 95.38 82 ILE A CA 1
ATOM 634 C C . ILE A 1 82 ? 12.615 -7.772 -1.551 1.00 95.38 82 ILE A C 1
ATOM 636 O O . ILE A 1 82 ? 11.715 -7.502 -0.760 1.00 95.38 82 ILE A O 1
ATOM 640 N N . TRP A 1 83 ? 13.870 -7.973 -1.142 1.00 94.94 83 TRP A N 1
ATOM 641 C CA . TRP A 1 83 ? 14.271 -7.861 0.265 1.00 94.94 83 TRP A CA 1
ATOM 642 C C . TRP A 1 83 ? 14.020 -6.458 0.828 1.00 94.94 83 TRP A C 1
ATOM 644 O O . TRP A 1 83 ? 13.485 -6.333 1.930 1.00 94.94 83 TRP A O 1
ATOM 654 N N . SER A 1 84 ? 14.344 -5.420 0.051 1.00 94.56 84 SER A N 1
ATOM 655 C CA . SER A 1 84 ? 14.047 -4.015 0.369 1.00 94.56 84 SER A CA 1
ATOM 656 C C . SER A 1 84 ? 12.541 -3.798 0.597 1.00 94.56 84 SER A C 1
ATOM 658 O O . SER A 1 84 ? 12.131 -3.220 1.609 1.00 94.56 84 SER A O 1
ATOM 660 N N . ASP A 1 85 ? 11.689 -4.351 -0.276 1.00 96.06 85 ASP A N 1
ATOM 661 C CA . ASP A 1 85 ? 10.231 -4.261 -0.131 1.00 96.06 85 ASP A CA 1
ATOM 662 C C . ASP A 1 85 ? 9.702 -5.008 1.099 1.00 96.06 85 ASP A C 1
ATOM 664 O O . ASP A 1 85 ? 8.880 -4.461 1.835 1.00 96.06 85 ASP A O 1
ATOM 668 N N . ILE A 1 86 ? 10.181 -6.231 1.351 1.00 96.00 86 ILE A N 1
ATOM 669 C CA . ILE A 1 86 ? 9.792 -7.024 2.528 1.00 96.00 86 ILE A CA 1
ATOM 670 C C . ILE A 1 86 ? 10.148 -6.269 3.811 1.00 96.00 86 ILE A C 1
ATOM 672 O O . ILE A 1 86 ? 9.305 -6.162 4.702 1.00 96.00 86 ILE A O 1
ATOM 676 N N . ALA A 1 87 ? 11.353 -5.698 3.897 1.00 95.50 87 ALA A N 1
ATOM 677 C CA . ALA A 1 87 ? 11.782 -4.920 5.057 1.00 95.50 87 ALA A CA 1
ATOM 678 C C . ALA A 1 87 ? 10.879 -3.697 5.287 1.00 95.50 87 ALA A C 1
ATOM 680 O O . ALA A 1 87 ? 10.419 -3.465 6.405 1.00 95.50 87 ALA A O 1
ATOM 681 N N . ARG A 1 88 ? 10.549 -2.959 4.219 1.00 95.62 88 ARG A N 1
ATOM 682 C CA . ARG A 1 88 ? 9.619 -1.820 4.273 1.00 95.62 88 ARG A CA 1
ATOM 683 C C . ARG A 1 88 ? 8.213 -2.237 4.720 1.00 95.62 88 ARG A C 1
ATOM 685 O O . ARG A 1 88 ? 7.574 -1.524 5.493 1.00 95.62 88 ARG A O 1
ATOM 692 N N . VAL A 1 89 ? 7.706 -3.364 4.219 1.00 96.81 89 VAL A N 1
ATOM 693 C CA . VAL A 1 89 ? 6.389 -3.900 4.601 1.00 96.81 89 VAL A CA 1
ATOM 694 C C . VAL A 1 89 ? 6.382 -4.304 6.070 1.00 96.81 89 VAL A C 1
ATOM 696 O O . VAL A 1 89 ? 5.460 -3.921 6.787 1.00 96.81 89 VAL A O 1
ATOM 699 N N . ALA A 1 90 ? 7.416 -5.014 6.523 1.00 96.50 90 ALA A N 1
ATOM 700 C CA . ALA A 1 90 ? 7.563 -5.419 7.915 1.00 96.50 90 ALA A CA 1
ATOM 701 C C . ALA A 1 90 ? 7.645 -4.207 8.853 1.00 96.50 90 ALA A C 1
ATOM 703 O O . ALA A 1 90 ? 6.920 -4.165 9.840 1.00 96.50 90 ALA A O 1
ATOM 704 N N . ASP A 1 91 ? 8.449 -3.193 8.521 1.00 95.81 91 ASP A N 1
ATOM 705 C CA . ASP A 1 91 ? 8.550 -1.953 9.303 1.00 95.81 91 ASP A CA 1
ATOM 706 C C . ASP A 1 91 ? 7.195 -1.239 9.437 1.00 95.81 91 ASP A C 1
ATOM 708 O O . ASP A 1 91 ? 6.805 -0.846 10.537 1.00 95.81 91 ASP A O 1
ATOM 712 N N . ASN A 1 92 ? 6.427 -1.135 8.348 1.00 95.12 92 ASN A N 1
ATOM 713 C CA . ASN A 1 92 ? 5.100 -0.524 8.408 1.00 95.12 92 ASN A CA 1
ATOM 714 C C . ASN A 1 92 ? 4.127 -1.331 9.285 1.00 95.12 92 ASN A C 1
ATOM 716 O O . ASN A 1 92 ? 3.423 -0.755 10.113 1.00 95.12 92 ASN A O 1
ATOM 720 N N . LEU A 1 93 ? 4.106 -2.662 9.146 1.00 97.38 93 LEU A N 1
ATOM 721 C CA . LEU A 1 93 ? 3.237 -3.515 9.963 1.00 97.38 93 LEU A CA 1
ATOM 722 C C . LEU A 1 93 ? 3.643 -3.497 11.441 1.00 97.38 93 LEU A C 1
ATOM 724 O O . LEU A 1 93 ? 2.756 -3.400 12.281 1.00 97.38 93 LEU A O 1
ATOM 728 N N . ASN A 1 94 ? 4.944 -3.487 11.750 1.00 97.12 94 ASN A N 1
ATOM 729 C CA . ASN A 1 94 ? 5.469 -3.345 13.112 1.00 97.12 94 ASN A CA 1
ATOM 730 C C . ASN A 1 94 ? 5.043 -2.014 13.747 1.00 97.12 94 ASN A C 1
ATOM 732 O O . ASN A 1 94 ? 4.627 -1.976 14.904 1.00 97.12 94 ASN A O 1
ATOM 736 N N . LYS A 1 95 ? 5.126 -0.909 12.993 1.00 94.50 95 LYS A N 1
ATOM 737 C CA . LYS A 1 95 ? 4.682 0.413 13.462 1.00 94.50 95 LYS A CA 1
ATOM 738 C C . LYS A 1 95 ? 3.195 0.414 13.788 1.00 94.50 95 LYS A C 1
ATOM 740 O O . LYS A 1 95 ? 2.811 0.890 14.854 1.00 94.50 95 LYS A O 1
ATOM 745 N N . ILE A 1 96 ? 2.374 -0.150 12.900 1.00 95.44 96 ILE A N 1
ATOM 746 C CA . ILE A 1 96 ? 0.926 -0.196 13.111 1.00 95.44 96 ILE A CA 1
ATOM 747 C C . ILE A 1 96 ? 0.581 -1.134 14.281 1.00 95.44 96 ILE A C 1
ATOM 749 O O . ILE A 1 96 ? -0.244 -0.820 15.136 1.00 95.44 96 ILE A O 1
ATOM 753 N N . SER A 1 97 ? 1.225 -2.294 14.365 1.00 95.31 97 SER A N 1
ATOM 754 C CA . SER A 1 97 ? 0.911 -3.293 15.383 1.00 95.31 97 SER A CA 1
ATOM 755 C C . SER A 1 97 ? 1.431 -2.921 16.777 1.00 95.31 97 SER A C 1
ATOM 757 O O . SER A 1 97 ? 0.837 -3.330 17.780 1.00 95.31 97 SER A O 1
ATOM 759 N N . GLY A 1 98 ? 2.503 -2.125 16.847 1.00 92.56 98 GLY A N 1
ATOM 760 C CA . GLY A 1 98 ? 3.093 -1.604 18.081 1.00 92.56 98 GLY A CA 1
ATOM 761 C C . GLY A 1 98 ? 2.252 -0.530 18.776 1.00 92.56 98 GLY A C 1
ATOM 762 O O . GLY A 1 98 ? 2.510 -0.209 19.932 1.00 92.56 98 GLY A O 1
ATOM 763 N N . GLN A 1 99 ? 1.224 -0.004 18.108 1.00 87.06 99 GLN A N 1
ATOM 764 C CA . GLN A 1 99 ? 0.291 0.974 18.664 1.00 87.06 99 GLN A CA 1
ATOM 765 C C . GLN A 1 99 ? -1.093 0.343 18.859 1.00 87.06 99 GLN A C 1
ATOM 767 O O . GLN A 1 99 ? -1.449 -0.662 18.238 1.00 87.06 99 GLN A O 1
ATOM 772 N N . THR A 1 100 ? -1.888 0.896 19.768 1.00 82.06 100 THR A N 1
ATOM 773 C 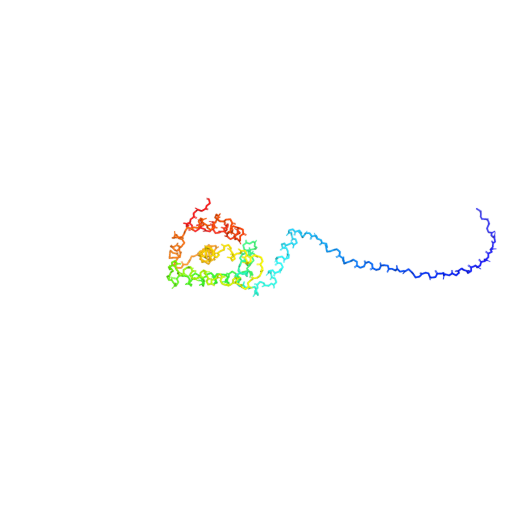CA . THR A 1 100 ? -3.336 0.658 19.789 1.00 82.06 100 THR A CA 1
ATOM 774 C C . THR A 1 100 ? -3.956 1.809 19.026 1.00 82.06 100 THR A C 1
ATOM 776 O O . THR A 1 100 ? -3.636 2.943 19.351 1.00 82.06 100 THR A O 1
ATOM 779 N N . TYR A 1 101 ? -4.776 1.515 18.017 1.00 88.62 101 TYR A N 1
ATOM 780 C CA . TYR A 1 101 ? -5.453 2.528 17.211 1.00 88.62 101 TYR A CA 1
ATOM 781 C C . TYR A 1 101 ? -6.920 2.636 17.623 1.00 88.62 101 TYR A C 1
ATOM 783 O O . TYR A 1 101 ? -7.691 1.693 17.431 1.00 88.62 101 TYR A O 1
ATOM 791 N N . THR A 1 102 ? -7.319 3.787 18.145 1.00 94.25 102 THR A N 1
ATOM 792 C CA . THR A 1 102 ? -8.708 4.253 18.171 1.00 94.25 102 THR A CA 1
ATOM 793 C C . THR A 1 102 ? -9.052 4.907 16.833 1.00 94.25 102 THR A C 1
ATOM 795 O O . THR A 1 102 ? -8.165 5.156 16.008 1.00 94.25 102 THR A O 1
ATOM 798 N N . ASP A 1 103 ? -10.330 5.188 16.606 1.00 94.62 103 ASP A N 1
ATOM 799 C CA . ASP A 1 103 ? -10.772 5.816 15.361 1.00 94.62 103 ASP A CA 1
ATOM 800 C C . ASP A 1 103 ? -10.227 7.253 15.261 1.00 94.62 103 ASP A C 1
ATOM 802 O O . ASP A 1 103 ? -9.782 7.679 14.197 1.00 94.62 103 ASP A O 1
ATOM 806 N N . GLU A 1 104 ? -10.094 7.961 16.389 1.00 95.69 104 GLU A N 1
ATOM 807 C CA . GLU A 1 104 ? -9.467 9.287 16.455 1.00 95.69 104 GLU A CA 1
ATOM 808 C C . GLU A 1 104 ? -7.981 9.243 16.077 1.00 95.69 104 GLU A C 1
ATOM 810 O O . GLU A 1 104 ? -7.483 10.134 15.389 1.00 95.69 104 GLU A O 1
ATOM 815 N N . GLN A 1 105 ? -7.254 8.201 16.494 1.00 95.94 105 GLN A N 1
ATOM 816 C CA . GLN A 1 105 ? -5.842 8.036 16.132 1.00 95.94 105 GLN A CA 1
ATOM 817 C C . GLN A 1 105 ? -5.672 7.704 14.646 1.00 95.94 105 GLN A C 1
ATOM 819 O O . GLN A 1 105 ? -4.735 8.196 14.013 1.00 95.94 105 GLN A O 1
ATOM 824 N N . ILE A 1 106 ? -6.578 6.902 14.078 1.00 97.19 106 ILE A N 1
ATOM 825 C CA . ILE A 1 106 ? -6.611 6.616 12.636 1.00 97.19 106 ILE A CA 1
ATOM 826 C C . ILE A 1 106 ? -6.904 7.893 11.852 1.00 97.19 106 ILE A C 1
ATOM 828 O O . ILE A 1 106 ? -6.200 8.189 10.880 1.00 97.19 106 ILE A O 1
ATOM 832 N N . HIS A 1 107 ? -7.888 8.676 12.294 1.00 96.69 107 HIS A N 1
ATOM 833 C CA . HIS A 1 107 ? -8.216 9.966 11.701 1.00 96.69 107 HIS A CA 1
ATOM 834 C C . HIS A 1 107 ? -7.009 10.914 11.739 1.00 96.69 107 HIS A C 1
ATOM 836 O O . HIS A 1 107 ? -6.579 11.417 10.700 1.00 96.69 107 HIS A O 1
ATOM 842 N N . ALA A 1 108 ? -6.385 11.090 12.909 1.00 96.12 108 ALA A N 1
ATOM 843 C CA . ALA A 1 108 ? -5.222 11.960 13.084 1.00 96.12 108 ALA A CA 1
ATOM 844 C C . ALA A 1 108 ? -4.027 11.530 12.216 1.00 96.12 108 ALA A C 1
ATOM 846 O O . ALA A 1 108 ? -3.422 12.366 11.539 1.00 96.12 108 ALA A O 1
ATOM 847 N N . TYR A 1 109 ? -3.715 10.228 12.173 1.00 95.50 109 TYR A N 1
ATOM 848 C CA . TYR A 1 109 ? -2.695 9.690 11.268 1.00 95.50 109 TYR A CA 1
ATOM 849 C C . TYR A 1 109 ? -3.011 10.046 9.815 1.00 95.50 109 TYR A C 1
ATOM 851 O O . TYR A 1 109 ? -2.129 10.454 9.058 1.00 95.50 109 TYR A O 1
ATOM 859 N N . SER A 1 110 ? -4.271 9.885 9.423 1.00 97.12 110 SER A N 1
ATOM 860 C CA . SER A 1 110 ? -4.707 10.058 8.045 1.00 97.12 110 SER A CA 1
ATOM 861 C C . SER A 1 110 ? -4.649 11.511 7.593 1.00 97.12 110 SER A C 1
ATOM 863 O O . SER A 1 110 ? -4.129 11.788 6.513 1.00 97.12 110 SER A O 1
ATOM 865 N N . ILE A 1 111 ? -5.081 12.446 8.442 1.00 97.19 111 ILE A N 1
ATOM 866 C CA . ILE A 1 111 ? -4.924 13.886 8.208 1.00 97.19 111 ILE A CA 1
ATOM 867 C C . ILE A 1 111 ? -3.442 14.256 8.103 1.00 97.19 111 ILE A C 1
ATOM 869 O O . ILE A 1 111 ? -3.040 14.922 7.149 1.00 97.19 111 ILE A O 1
ATOM 873 N N . ASN A 1 112 ? -2.604 13.759 9.018 1.00 95.94 112 ASN A N 1
ATOM 874 C CA . ASN A 1 112 ? -1.163 13.992 8.956 1.00 95.94 112 ASN A CA 1
ATOM 875 C C . ASN A 1 112 ? -0.527 13.400 7.688 1.00 95.94 112 ASN A C 1
ATOM 877 O O . ASN A 1 112 ? 0.420 13.956 7.149 1.00 95.94 112 ASN A O 1
ATOM 881 N N . ARG A 1 113 ? -1.033 12.276 7.173 1.00 94.50 113 ARG A N 1
ATOM 882 C CA . ARG A 1 113 ? -0.539 11.710 5.914 1.00 94.50 113 ARG A CA 1
ATOM 883 C C . ARG A 1 113 ? -1.014 12.509 4.699 1.00 94.50 113 ARG A C 1
ATOM 885 O O . ARG A 1 113 ? 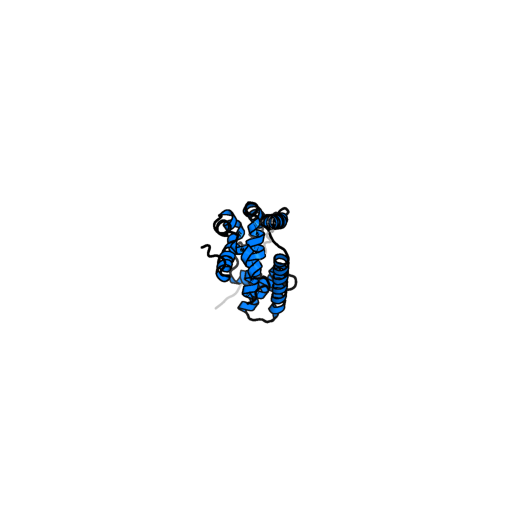-0.263 12.616 3.731 1.00 94.50 113 ARG A O 1
ATOM 892 N N . LEU A 1 114 ? -2.230 13.053 4.747 1.00 95.12 114 LEU A N 1
ATOM 893 C CA . LEU A 1 114 ? -2.790 13.904 3.696 1.00 95.12 114 LEU A CA 1
ATOM 894 C C . LEU A 1 114 ? -2.124 15.278 3.616 1.00 95.12 114 LEU A C 1
ATOM 896 O O . LEU A 1 114 ? -2.103 15.851 2.531 1.00 95.12 114 LEU A O 1
ATOM 900 N N . SER A 1 115 ? -1.538 15.783 4.706 1.00 94.44 115 SER A N 1
ATOM 901 C CA . SER A 1 115 ? -0.808 17.059 4.685 1.00 94.44 115 SER A CA 1
ATOM 902 C C . SER A 1 115 ? 0.355 17.057 3.685 1.00 94.44 115 SER A C 1
ATOM 904 O O . SER A 1 115 ? 0.679 18.096 3.124 1.00 94.44 115 SER A O 1
ATOM 906 N N . GLY A 1 116 ? 0.908 15.880 3.365 1.00 92.31 116 GLY A N 1
ATOM 907 C CA . GLY A 1 116 ? 1.930 15.723 2.329 1.00 92.31 116 GLY A CA 1
ATOM 908 C C . GLY A 1 116 ? 1.467 16.050 0.904 1.00 92.31 116 GLY A C 1
ATOM 909 O O . GLY A 1 116 ? 2.301 16.073 0.013 1.00 92.31 116 GLY A O 1
ATOM 910 N N . TYR A 1 117 ? 0.171 16.283 0.675 1.00 92.50 117 TYR A N 1
ATOM 911 C CA . TYR A 1 117 ? -0.351 16.766 -0.607 1.00 92.50 117 TYR A CA 1
ATOM 912 C C . TYR A 1 117 ? -0.500 18.293 -0.668 1.00 92.50 117 TYR A C 1
ATOM 914 O O . TYR A 1 117 ? -0.821 18.808 -1.734 1.00 92.50 117 TYR A O 1
ATOM 922 N N . LEU A 1 118 ? -0.327 19.019 0.444 1.00 90.25 118 LEU A N 1
ATOM 923 C CA . LEU A 1 118 ? -0.642 20.454 0.505 1.00 90.25 118 LEU A CA 1
ATOM 924 C C . LEU A 1 118 ? 0.250 21.306 -0.406 1.00 90.25 118 LEU A C 1
ATOM 926 O O . LEU A 1 118 ? -0.227 22.296 -0.952 1.00 90.25 118 LEU A O 1
ATOM 930 N N . ASP A 1 119 ? 1.501 20.890 -0.603 1.00 91.44 119 ASP A N 1
ATOM 931 C CA . ASP A 1 119 ? 2.474 21.597 -1.444 1.00 91.44 119 ASP A CA 1
ATOM 932 C C . ASP A 1 119 ? 2.549 21.033 -2.877 1.00 91.44 119 ASP A C 1
ATOM 934 O O . ASP A 1 119 ? 3.331 21.504 -3.705 1.00 91.44 119 ASP A O 1
ATOM 938 N N . GLU A 1 120 ? 1.742 20.016 -3.192 1.00 92.62 120 GLU A N 1
ATOM 939 C CA . GLU A 1 120 ? 1.750 19.362 -4.498 1.00 92.62 120 GLU A CA 1
ATOM 940 C C . GLU A 1 120 ? 0.875 20.121 -5.501 1.00 92.62 120 GLU A C 1
ATOM 942 O O . GLU A 1 120 ? -0.239 20.549 -5.201 1.00 92.62 120 GLU A O 1
ATOM 947 N N . THR A 1 121 ? 1.363 20.254 -6.734 1.00 93.31 121 THR A N 1
ATOM 948 C CA . THR A 1 121 ? 0.690 21.045 -7.784 1.00 93.31 121 THR A CA 1
ATOM 949 C C . THR A 1 121 ? 0.205 20.212 -8.963 1.00 93.31 121 THR A C 1
ATOM 951 O O . THR A 1 121 ? -0.565 20.705 -9.790 1.00 93.31 121 THR A O 1
ATOM 954 N N . ASP A 1 122 ? 0.618 18.946 -9.061 1.00 96.06 122 ASP A N 1
ATOM 955 C CA . ASP A 1 122 ? 0.200 18.095 -10.164 1.00 96.06 122 ASP A CA 1
ATOM 956 C C . ASP A 1 122 ? -1.273 17.672 -10.035 1.00 96.06 122 ASP A C 1
ATOM 958 O O . ASP A 1 122 ? -1.811 17.458 -8.943 1.00 96.06 122 ASP A O 1
ATOM 962 N N . GLU A 1 123 ? -1.932 17.518 -11.186 1.00 96.06 123 GLU A N 1
ATOM 963 C CA . GLU A 1 123 ? -3.366 17.227 -11.274 1.00 96.06 123 GLU A CA 1
ATOM 964 C C . GLU A 1 123 ? -3.766 15.981 -10.467 1.00 96.06 123 GLU A C 1
ATOM 966 O O . GLU A 1 123 ? -4.828 15.941 -9.838 1.00 96.06 123 GLU A O 1
ATOM 971 N N . ARG A 1 124 ? -2.916 14.946 -10.463 1.00 94.62 124 ARG A N 1
ATOM 972 C CA . ARG A 1 124 ? -3.208 13.683 -9.785 1.00 94.62 124 ARG A CA 1
ATOM 973 C C . ARG A 1 124 ? -3.153 13.856 -8.271 1.00 94.62 124 ARG A C 1
ATOM 975 O O . ARG A 1 124 ? -4.033 13.328 -7.586 1.00 94.62 124 ARG A O 1
ATOM 982 N N . SER A 1 125 ? -2.149 14.553 -7.755 1.00 95.44 125 SER A N 1
ATOM 983 C CA . SER A 1 125 ? -2.004 14.822 -6.323 1.00 95.44 125 SER A CA 1
ATOM 984 C C . SER A 1 125 ? -3.159 15.666 -5.791 1.00 95.44 125 SER A C 1
ATOM 986 O O . SER A 1 125 ? -3.812 15.263 -4.826 1.00 95.44 125 SER A O 1
ATOM 988 N N . LEU A 1 126 ? -3.519 16.742 -6.496 1.00 96.38 126 LEU A N 1
ATOM 989 C CA . LEU A 1 126 ? -4.666 17.583 -6.142 1.00 96.38 126 LEU A CA 1
ATOM 990 C C . LEU A 1 126 ? -5.986 16.800 -6.161 1.00 96.38 126 LEU A C 1
ATOM 992 O O . LEU A 1 126 ? -6.783 16.881 -5.224 1.00 96.38 126 LEU A O 1
ATOM 996 N N . ARG A 1 127 ? -6.211 15.979 -7.196 1.00 96.19 127 ARG A N 1
ATOM 997 C CA . ARG A 1 127 ? -7.401 15.118 -7.297 1.00 96.19 127 ARG A CA 1
ATOM 998 C C . ARG A 1 127 ? -7.505 14.156 -6.115 1.00 96.19 127 ARG A C 1
ATOM 1000 O O . ARG A 1 127 ? -8.587 13.984 -5.556 1.00 96.19 127 ARG A O 1
ATOM 1007 N N . ARG A 1 128 ? -6.389 13.535 -5.726 1.00 96.62 128 ARG A N 1
ATOM 1008 C CA . ARG A 1 128 ? -6.334 12.618 -4.581 1.00 96.62 128 ARG A CA 1
ATOM 1009 C C . ARG A 1 128 ? -6.617 13.319 -3.272 1.00 96.62 128 ARG A C 1
ATOM 1011 O O . ARG A 1 128 ? -7.433 12.811 -2.508 1.00 96.62 128 ARG A O 1
ATOM 1018 N N . PHE A 1 129 ? -6.003 14.470 -3.030 1.00 97.12 129 PHE A N 1
ATOM 1019 C CA . PHE A 1 129 ? -6.273 15.254 -1.832 1.00 97.12 129 PHE A CA 1
ATOM 1020 C C . PHE A 1 129 ? -7.761 15.614 -1.724 1.00 97.12 129 PHE A C 1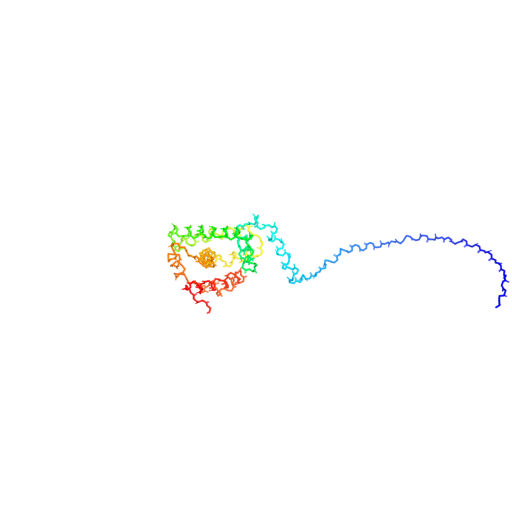
ATOM 1022 O O . PHE A 1 129 ? -8.413 15.254 -0.744 1.00 97.12 129 PHE A O 1
ATOM 1029 N N . ASN A 1 130 ? -8.325 16.206 -2.780 1.00 96.25 130 ASN A N 1
ATOM 1030 C CA . ASN A 1 130 ? -9.715 16.668 -2.805 1.00 96.25 130 ASN A CA 1
ATOM 1031 C C . ASN A 1 130 ? -10.740 15.540 -2.621 1.00 96.25 130 ASN A C 1
ATOM 1033 O O . ASN A 1 130 ? -11.755 15.735 -1.949 1.00 96.25 130 ASN A O 1
ATOM 1037 N N . ALA A 1 131 ? -10.489 14.363 -3.201 1.00 96.62 131 ALA A N 1
ATOM 1038 C CA . ALA A 1 131 ? -11.356 13.203 -3.012 1.00 96.62 131 ALA A CA 1
ATOM 1039 C C . ALA A 1 131 ? -11.257 12.644 -1.583 1.00 96.62 131 ALA A C 1
ATOM 1041 O O . ALA A 1 131 ? -12.268 12.289 -0.981 1.00 96.62 131 ALA A O 1
ATOM 1042 N N . THR A 1 132 ? -10.044 12.598 -1.027 1.00 97.25 132 THR A N 1
ATOM 1043 C CA . THR A 1 132 ? -9.766 11.849 0.207 1.00 97.25 132 THR A CA 1
ATOM 1044 C C . THR A 1 132 ? -9.993 12.666 1.474 1.00 97.25 132 THR A C 1
ATOM 1046 O O . THR A 1 132 ? -10.297 12.089 2.509 1.00 97.25 132 THR A O 1
ATOM 1049 N N . ILE A 1 133 ? -9.903 14.000 1.427 1.00 96.69 133 ILE A N 1
ATOM 1050 C CA . ILE A 1 133 ? -10.038 14.852 2.624 1.00 96.69 133 ILE A CA 1
ATOM 1051 C C . ILE A 1 133 ? -11.393 14.700 3.336 1.00 96.69 133 ILE A C 1
ATOM 1053 O O . ILE A 1 133 ? -11.491 14.933 4.535 1.00 96.69 133 ILE A O 1
ATOM 1057 N N . LYS A 1 134 ? -12.435 14.271 2.612 1.00 94.69 134 LYS A N 1
ATOM 1058 C CA . LYS A 1 134 ? -13.782 14.017 3.155 1.00 94.69 134 LYS A CA 1
ATOM 1059 C C . LYS A 1 134 ? -13.910 12.668 3.870 1.00 94.69 134 LYS A C 1
ATOM 1061 O O . LYS A 1 134 ? -14.923 12.422 4.511 1.00 94.69 134 LYS A O 1
ATOM 1066 N N . MET A 1 135 ? -12.928 11.789 3.701 1.00 96.06 135 MET A N 1
ATOM 1067 C CA . MET A 1 135 ? -12.890 10.433 4.248 1.00 96.06 135 MET A CA 1
ATOM 1068 C C . MET A 1 135 ? -11.430 9.996 4.453 1.00 96.06 135 MET A C 1
ATOM 1070 O O . MET A 1 135 ? -10.941 9.068 3.795 1.00 96.06 135 MET A O 1
ATOM 1074 N N . PRO A 1 136 ? -10.687 10.733 5.298 1.00 97.31 136 PRO A N 1
ATOM 1075 C CA . PRO A 1 136 ? -9.235 10.641 5.368 1.00 97.31 136 PRO A CA 1
ATOM 1076 C C . PRO A 1 136 ? -8.749 9.245 5.769 1.00 97.31 136 PRO A C 1
ATOM 1078 O O . PRO A 1 136 ? -7.707 8.805 5.279 1.00 97.31 136 PRO A O 1
ATOM 1081 N N . GLU A 1 137 ? -9.524 8.517 6.577 1.00 97.81 137 GLU A N 1
ATOM 1082 C CA . GLU A 1 137 ? -9.219 7.182 7.110 1.00 97.81 137 GLU A CA 1
ATOM 1083 C C . GLU A 1 137 ? -8.842 6.177 6.018 1.00 97.81 137 GLU A C 1
ATOM 1085 O O . GLU A 1 137 ? -8.048 5.268 6.267 1.00 97.81 137 GLU A O 1
ATOM 1090 N N . TYR A 1 138 ? -9.324 6.378 4.786 1.00 97.88 138 TYR A N 1
ATOM 1091 C CA . TYR A 1 138 ? -8.921 5.606 3.612 1.00 97.88 138 TYR A CA 1
ATOM 1092 C C . TYR A 1 138 ? -7.395 5.473 3.472 1.00 97.88 138 TYR A C 1
ATOM 1094 O O . TYR A 1 138 ? -6.885 4.412 3.100 1.00 97.88 138 TYR A O 1
ATOM 1102 N N . VAL A 1 139 ? -6.640 6.534 3.771 1.00 96.94 139 VAL A N 1
ATOM 1103 C CA . VAL A 1 139 ? -5.179 6.518 3.629 1.00 96.94 139 VAL A CA 1
ATOM 1104 C C . VAL A 1 139 ? -4.544 5.563 4.636 1.00 96.94 139 VAL A C 1
ATOM 1106 O O . VAL A 1 139 ? -3.640 4.807 4.282 1.00 96.94 139 VAL A O 1
ATOM 1109 N N . PHE A 1 140 ? -5.027 5.543 5.874 1.00 97.69 140 PHE A N 1
ATOM 1110 C CA . PHE A 1 140 ? -4.565 4.564 6.848 1.00 97.69 140 PHE A CA 1
ATOM 1111 C C . PHE A 1 140 ? -5.031 3.151 6.478 1.00 97.69 140 PHE A C 1
ATOM 1113 O O . PHE A 1 140 ? -4.210 2.240 6.366 1.00 97.69 140 PHE A O 1
ATOM 1120 N N . LEU A 1 141 ? -6.333 2.971 6.251 1.00 97.94 141 LEU A N 1
ATOM 1121 C CA . LEU A 1 141 ? -6.955 1.659 6.080 1.00 97.94 141 LEU A CA 1
ATOM 1122 C C . LEU A 1 141 ? -6.530 0.987 4.774 1.00 97.94 141 LEU A C 1
ATOM 1124 O O . LEU A 1 141 ? -5.990 -0.116 4.789 1.00 97.94 141 LEU A O 1
ATOM 1128 N N . GLY A 1 142 ? -6.744 1.657 3.643 1.00 96.69 142 GLY A N 1
ATOM 1129 C CA . GLY A 1 142 ? -6.529 1.097 2.313 1.00 96.69 142 GLY A CA 1
ATOM 1130 C C . GLY A 1 142 ? -5.083 1.195 1.827 1.00 96.69 142 GLY A C 1
ATOM 1131 O O . GLY A 1 142 ? -4.592 0.277 1.166 1.00 96.69 142 GLY A O 1
ATOM 1132 N N . VAL A 1 143 ? -4.394 2.308 2.106 1.00 95.25 143 VAL A N 1
ATOM 1133 C CA . VAL A 1 143 ? -3.042 2.552 1.565 1.00 95.25 143 VAL A CA 1
ATOM 1134 C C . VAL A 1 143 ? -1.953 2.018 2.492 1.00 95.25 143 VAL A C 1
ATOM 1136 O O . VAL A 1 143 ? -1.033 1.357 2.007 1.00 95.25 143 VAL A O 1
ATOM 1139 N N . SER A 1 144 ? -2.049 2.273 3.800 1.00 95.50 144 SER A N 1
ATOM 1140 C CA . SER A 1 144 ? -1.034 1.827 4.762 1.00 95.50 144 SER A CA 1
ATOM 1141 C C . SER A 1 144 ? -1.268 0.390 5.235 1.00 95.50 144 SER A C 1
ATOM 1143 O O . SER A 1 144 ? -0.407 -0.461 5.027 1.00 95.50 144 SER A O 1
ATOM 1145 N N . LEU A 1 145 ? -2.408 0.102 5.866 1.00 98.00 145 LEU A N 1
ATOM 1146 C CA . LEU A 1 145 ? -2.656 -1.174 6.539 1.00 98.00 145 LEU A CA 1
ATOM 1147 C C . LEU A 1 145 ? -2.937 -2.310 5.548 1.00 98.00 145 LEU A C 1
ATOM 1149 O O . LEU A 1 145 ? -2.121 -3.226 5.422 1.00 98.00 145 LEU A O 1
ATOM 1153 N N . LEU A 1 146 ? -4.051 -2.232 4.814 1.00 98.31 146 LEU A N 1
ATOM 1154 C CA . LEU A 1 146 ? -4.483 -3.270 3.875 1.00 98.31 146 LEU A CA 1
ATOM 1155 C C . LEU A 1 146 ? -3.409 -3.550 2.819 1.00 98.31 146 LEU A C 1
ATOM 1157 O O . LEU A 1 146 ? -3.062 -4.704 2.588 1.00 98.31 146 LEU A O 1
ATOM 1161 N N . GLY A 1 147 ? -2.825 -2.499 2.234 1.00 96.56 147 GLY A N 1
ATOM 1162 C CA . GLY A 1 147 ? -1.758 -2.636 1.242 1.00 96.56 147 GLY A CA 1
ATOM 1163 C C . GLY A 1 147 ? -0.523 -3.375 1.773 1.00 96.56 147 GLY A C 1
ATOM 1164 O O . GLY A 1 147 ? 0.031 -4.227 1.076 1.00 96.56 147 GLY A O 1
ATOM 1165 N N . SER A 1 148 ? -0.096 -3.104 3.011 1.00 97.44 148 SER A N 1
ATOM 1166 C CA . SER A 1 148 ? 1.023 -3.828 3.626 1.00 97.44 148 SER A CA 1
ATOM 1167 C C . SER A 1 148 ? 0.671 -5.271 3.978 1.00 97.44 148 SER A C 1
ATOM 1169 O O . SER A 1 148 ? 1.494 -6.156 3.749 1.00 97.44 148 SER A O 1
ATOM 1171 N N . MET A 1 149 ? -0.532 -5.532 4.495 1.00 98.50 149 MET A N 1
ATOM 1172 C CA . MET A 1 149 ? -0.979 -6.897 4.797 1.00 98.50 149 MET A CA 1
ATOM 1173 C C . MET A 1 149 ? -1.096 -7.744 3.527 1.00 98.50 149 MET A C 1
ATOM 1175 O O . MET A 1 149 ? -0.587 -8.863 3.482 1.00 98.50 149 MET A O 1
ATO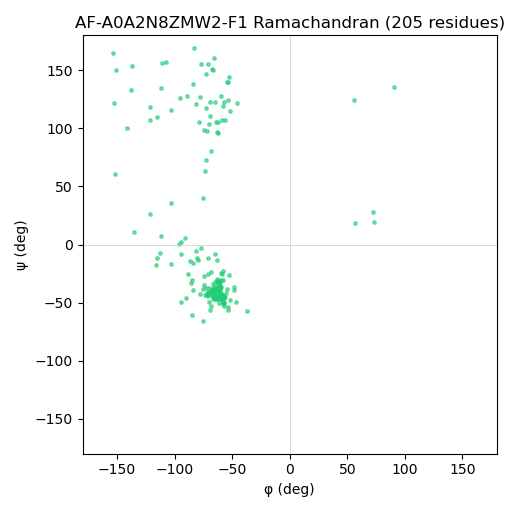M 1179 N N . ALA A 1 150 ? -1.682 -7.185 2.467 1.00 97.44 150 ALA A N 1
ATOM 1180 C CA . ALA A 1 150 ? -1.778 -7.830 1.165 1.00 97.44 150 ALA A CA 1
ATOM 1181 C C . ALA A 1 150 ? -0.395 -8.104 0.567 1.00 97.44 150 ALA A C 1
ATOM 1183 O O . ALA A 1 150 ? -0.132 -9.210 0.098 1.00 97.44 150 ALA A O 1
ATOM 1184 N N . ARG A 1 151 ? 0.532 -7.139 0.650 1.00 96.25 151 ARG A N 1
ATOM 1185 C CA . ARG A 1 151 ? 1.901 -7.346 0.165 1.00 96.25 151 ARG A CA 1
ATOM 1186 C C . ARG A 1 151 ? 2.658 -8.398 0.977 1.00 96.25 151 ARG A C 1
ATOM 1188 O O . ARG A 1 151 ? 3.414 -9.165 0.394 1.00 96.25 151 ARG A O 1
ATOM 1195 N N . ALA A 1 152 ? 2.463 -8.478 2.292 1.00 97.44 152 ALA A N 1
ATOM 1196 C CA . ALA A 1 152 ? 3.020 -9.578 3.080 1.00 97.44 152 ALA A CA 1
ATOM 1197 C C . ALA A 1 152 ? 2.447 -10.928 2.613 1.00 97.44 152 ALA A C 1
ATOM 1199 O O . ALA A 1 152 ? 3.205 -11.870 2.374 1.00 97.44 152 ALA A O 1
ATOM 1200 N N . ASN A 1 153 ? 1.132 -10.997 2.389 1.00 96.81 153 ASN A N 1
ATOM 1201 C CA . ASN A 1 153 ? 0.465 -12.203 1.905 1.00 96.81 153 ASN A CA 1
ATOM 1202 C C . ASN A 1 153 ? 0.940 -12.628 0.503 1.00 96.81 153 ASN A C 1
ATOM 1204 O O . ASN A 1 153 ? 1.132 -13.815 0.257 1.00 96.81 153 ASN A O 1
ATOM 1208 N N . GLU A 1 154 ? 1.231 -11.673 -0.382 1.00 93.19 154 GLU A N 1
ATOM 1209 C CA . GLU A 1 154 ? 1.852 -11.902 -1.694 1.00 93.19 154 GLU A CA 1
ATOM 1210 C C . GLU A 1 154 ? 3.224 -12.607 -1.625 1.00 93.19 154 GLU A C 1
ATOM 1212 O O . GLU A 1 154 ? 3.644 -13.219 -2.612 1.00 93.19 154 GLU A O 1
ATOM 1217 N N . TY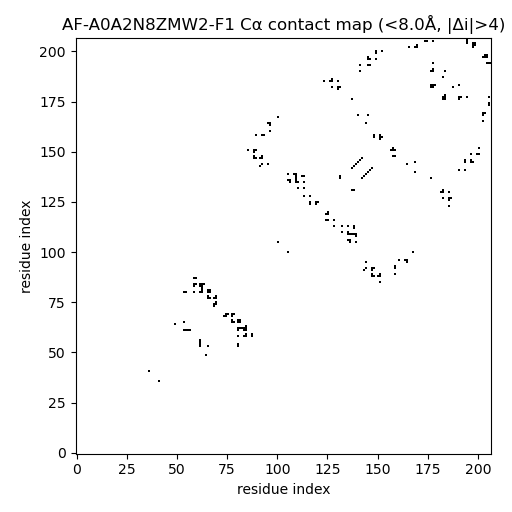R A 1 155 ? 3.919 -12.515 -0.486 1.00 94.31 155 TYR A N 1
ATOM 1218 C CA . TYR A 1 155 ? 5.163 -13.236 -0.192 1.00 94.31 155 TYR A CA 1
ATOM 1219 C C . TYR A 1 155 ? 4.938 -14.551 0.574 1.00 94.31 155 TYR A C 1
ATOM 1221 O O . TYR A 1 155 ? 5.903 -15.217 0.941 1.00 94.31 155 TYR A O 1
ATOM 1229 N N . GLY A 1 156 ? 3.685 -14.928 0.845 1.00 94.75 156 GLY A N 1
ATOM 1230 C CA . GLY A 1 156 ? 3.344 -16.057 1.713 1.00 94.75 156 GLY A CA 1
ATOM 1231 C C . GLY A 1 156 ? 3.579 -15.776 3.201 1.00 94.75 156 GLY A C 1
ATOM 1232 O O . GLY A 1 156 ? 3.695 -16.709 3.993 1.00 94.75 156 GLY A O 1
ATOM 1233 N N . LEU A 1 157 ? 3.673 -14.501 3.589 1.00 96.81 157 LEU A N 1
ATOM 1234 C CA . LEU A 1 157 ? 3.954 -14.070 4.955 1.00 96.81 157 LEU A CA 1
ATOM 1235 C C . LEU A 1 157 ? 2.709 -13.476 5.621 1.00 96.81 157 LEU A C 1
ATOM 1237 O O . LEU A 1 157 ? 1.801 -12.958 4.972 1.00 96.81 157 LEU A O 1
ATOM 1241 N N . LYS A 1 158 ? 2.714 -13.499 6.953 1.00 97.12 158 LYS A N 1
ATOM 1242 C CA . LYS A 1 158 ? 1.795 -12.739 7.803 1.00 97.12 158 LYS A CA 1
ATOM 1243 C C . LYS A 1 158 ? 2.561 -12.130 8.968 1.00 97.12 158 LYS A C 1
ATOM 1245 O O . LYS A 1 158 ? 3.600 -12.654 9.372 1.00 97.12 158 LYS A O 1
ATOM 1250 N N . HIS A 1 159 ? 2.055 -11.025 9.501 1.00 97.69 159 HIS A N 1
ATOM 1251 C CA . HIS A 1 159 ? 2.653 -10.400 10.675 1.00 97.69 159 HIS A CA 1
ATOM 1252 C C . HIS A 1 159 ? 2.404 -11.251 11.934 1.00 97.69 159 HIS A C 1
ATOM 1254 O O . HIS A 1 159 ? 1.425 -11.988 12.006 1.00 97.69 159 HIS A O 1
ATOM 1260 N N . GLN A 1 160 ? 3.245 -11.137 12.965 1.00 97.31 160 GLN A N 1
ATOM 1261 C CA . GLN A 1 160 ? 3.043 -11.891 14.215 1.00 97.31 160 GLN A CA 1
ATOM 1262 C C . GLN A 1 160 ? 1.740 -11.496 14.933 1.00 97.31 160 GLN A C 1
ATOM 1264 O O . GLN A 1 160 ? 1.108 -12.315 15.590 1.00 97.31 160 GLN A O 1
ATOM 1269 N N . GLN A 1 161 ? 1.314 -10.244 14.763 1.00 97.38 161 GLN A N 1
ATOM 1270 C CA . GLN A 1 161 ? 0.074 -9.684 15.311 1.00 97.38 161 GLN A CA 1
ATOM 1271 C C . GLN A 1 161 ? -1.034 -9.572 14.243 1.00 97.38 161 GLN A C 1
ATOM 1273 O O . GLN A 1 161 ? -1.790 -8.604 14.245 1.00 97.38 161 GLN A O 1
ATOM 1278 N N . ASP A 1 162 ? -1.106 -10.525 13.308 1.00 97.62 162 ASP A N 1
ATOM 1279 C CA . ASP A 1 162 ? -2.040 -10.513 12.168 1.00 97.62 162 ASP A CA 1
ATOM 1280 C C . ASP A 1 162 ? -3.503 -10.286 12.586 1.00 97.62 162 ASP A C 1
ATOM 1282 O O . ASP A 1 162 ? -4.152 -9.384 12.069 1.00 97.62 162 ASP A O 1
ATOM 1286 N N . GLU A 1 163 ? -4.004 -11.007 13.596 1.00 96.50 163 GLU A N 1
ATOM 1287 C CA . GLU A 1 163 ? -5.388 -10.842 14.077 1.00 96.50 163 GLU A CA 1
ATOM 1288 C C . GLU A 1 163 ? -5.675 -9.440 14.625 1.00 96.50 163 GLU A C 1
ATOM 1290 O O . GLU A 1 163 ? -6.752 -8.891 14.401 1.00 96.50 163 GLU A O 1
ATOM 1295 N N . LYS A 1 164 ? -4.700 -8.821 15.303 1.00 96.31 164 LYS A N 1
ATOM 1296 C CA . LYS A 1 164 ? -4.831 -7.438 15.785 1.00 96.31 164 LYS A CA 1
ATOM 1297 C C . LYS A 1 164 ? -4.933 -6.455 14.617 1.00 96.31 164 LYS A C 1
ATOM 1299 O O . LYS A 1 164 ? -5.655 -5.472 14.700 1.00 96.31 164 LYS A O 1
ATOM 1304 N N . LEU A 1 165 ? -4.193 -6.695 13.540 1.00 97.75 165 LEU A N 1
ATOM 1305 C CA . LEU A 1 165 ? -4.232 -5.851 12.348 1.00 97.75 165 LEU A CA 1
ATOM 1306 C C . LEU A 1 165 ? -5.548 -6.048 11.578 1.00 97.75 165 LEU A C 1
ATOM 1308 O O . LEU A 1 165 ? -6.180 -5.071 11.179 1.00 97.75 165 LEU A O 1
ATOM 1312 N N . ARG A 1 166 ? -6.009 -7.297 11.450 1.00 97.69 166 ARG A N 1
ATOM 1313 C CA . ARG A 1 166 ? -7.300 -7.641 10.836 1.00 97.69 166 ARG A CA 1
ATOM 1314 C C . ARG A 1 166 ? -8.480 -7.065 11.601 1.00 97.69 166 ARG A C 1
ATOM 1316 O O . ARG A 1 166 ? -9.401 -6.554 10.978 1.00 97.69 166 ARG A O 1
ATOM 1323 N N . SER A 1 167 ? -8.451 -7.060 12.935 1.00 96.44 167 SER A N 1
ATOM 1324 C CA . SER A 1 167 ? -9.543 -6.471 13.723 1.00 96.44 167 SER A CA 1
ATOM 1325 C C . SER A 1 167 ? -9.748 -4.981 13.429 1.00 96.44 167 SER A C 1
ATOM 1327 O O . SER A 1 167 ? -10.884 -4.508 13.450 1.00 96.44 167 SER A O 1
ATOM 1329 N N . ILE A 1 168 ? -8.681 -4.255 13.070 1.00 96.88 168 ILE A N 1
ATOM 1330 C CA . ILE A 1 168 ? -8.783 -2.865 12.616 1.00 96.88 168 ILE A CA 1
ATOM 1331 C C . ILE A 1 168 ? -9.500 -2.780 11.263 1.00 96.88 168 ILE A C 1
ATOM 1333 O O . ILE A 1 168 ? -10.315 -1.879 11.085 1.00 96.88 168 ILE A O 1
ATOM 1337 N N . LEU A 1 169 ? -9.239 -3.702 10.330 1.00 97.06 169 LEU A N 1
ATOM 1338 C CA . LEU A 1 169 ? -9.940 -3.754 9.041 1.00 97.06 169 LEU A CA 1
ATOM 1339 C C . LEU A 1 169 ? -11.423 -4.117 9.218 1.00 97.06 169 LEU A C 1
ATOM 1341 O O . LEU A 1 169 ? -12.280 -3.445 8.659 1.00 97.06 169 LEU A O 1
ATOM 1345 N N . ARG A 1 170 ? -11.739 -5.127 10.040 1.00 96.38 170 ARG A N 1
ATOM 1346 C CA . ARG A 1 170 ? -13.110 -5.649 10.234 1.00 96.38 170 ARG A CA 1
ATOM 1347 C C . ARG A 1 170 ? -14.095 -4.632 10.797 1.00 96.38 170 ARG A C 1
ATOM 1349 O O . ARG A 1 170 ? -15.281 -4.721 10.509 1.00 96.38 170 ARG A O 1
ATOM 1356 N N . ARG A 1 171 ? -13.626 -3.689 11.616 1.00 95.69 171 ARG A N 1
ATOM 1357 C CA . ARG A 1 171 ? -14.495 -2.666 12.223 1.00 95.69 171 ARG A CA 1
ATOM 1358 C C . ARG A 1 171 ? -14.808 -1.480 11.302 1.00 95.69 171 ARG A C 1
ATOM 1360 O O . ARG A 1 171 ? -15.588 -0.625 11.700 1.00 95.69 171 ARG A O 1
ATOM 1367 N N . HIS A 1 172 ? -14.203 -1.406 10.115 1.00 96.31 172 HIS A N 1
ATOM 1368 C CA . HIS A 1 172 ? -14.436 -0.324 9.158 1.00 96.31 172 HIS A CA 1
ATOM 1369 C C . HIS A 1 172 ? -15.159 -0.846 7.920 1.00 96.31 172 HIS A C 1
ATOM 1371 O O . HIS A 1 172 ? -14.765 -1.861 7.355 1.00 96.31 172 HIS A O 1
ATOM 1377 N N . ASP A 1 173 ? -16.179 -0.123 7.469 1.00 95.75 173 ASP A N 1
ATOM 1378 C CA . ASP A 1 173 ? -16.864 -0.413 6.211 1.00 95.75 173 ASP A CA 1
ATOM 1379 C C . ASP A 1 173 ? -16.064 0.161 5.030 1.00 95.75 173 ASP A C 1
ATOM 1381 O O . ASP A 1 173 ? -15.811 1.367 4.968 1.00 95.75 173 ASP A O 1
ATOM 1385 N N . PHE A 1 174 ? -15.647 -0.700 4.096 1.00 97.50 174 PHE A N 1
ATOM 1386 C CA . PHE A 1 174 ? -14.915 -0.274 2.900 1.00 97.50 174 PHE A CA 1
ATOM 1387 C C . PHE A 1 174 ? -15.826 0.135 1.737 1.00 97.50 174 PHE A C 1
ATOM 1389 O O . PHE A 1 174 ? -15.346 0.780 0.795 1.00 97.50 174 PHE A O 1
ATOM 1396 N N . LEU A 1 175 ? -17.124 -0.189 1.792 1.00 96.69 175 LEU A N 1
ATOM 1397 C CA . LEU A 1 175 ? -18.077 0.087 0.718 1.00 96.69 175 LEU A CA 1
ATOM 1398 C C . LEU A 1 175 ? -18.122 1.577 0.321 1.00 96.69 175 LEU A C 1
ATOM 1400 O O . LEU A 1 175 ? -18.095 1.865 -0.883 1.00 96.69 175 LEU A O 1
ATOM 1404 N N . PRO A 1 176 ? -18.094 2.552 1.258 1.00 96.38 176 PRO A N 1
ATOM 1405 C CA . PRO A 1 176 ? -18.077 3.968 0.903 1.00 96.38 176 PRO A CA 1
ATOM 1406 C C . PRO A 1 176 ? -16.846 4.379 0.086 1.00 96.38 176 PRO A C 1
ATOM 1408 O O . PRO A 1 176 ? -16.950 5.268 -0.756 1.00 96.38 176 PRO A O 1
ATOM 1411 N N . TYR A 1 177 ? -15.686 3.741 0.285 1.00 96.38 177 TYR A N 1
ATOM 1412 C CA . TYR A 1 177 ? -14.471 4.077 -0.466 1.00 96.38 177 TYR A CA 1
ATOM 1413 C C . TYR A 1 177 ? -14.541 3.576 -1.909 1.00 96.38 177 TYR A C 1
ATOM 1415 O O . TYR A 1 177 ? -14.159 4.296 -2.832 1.00 96.38 177 TYR A O 1
ATOM 1423 N N . VAL A 1 178 ? -15.024 2.345 -2.104 1.00 95.94 178 VAL A N 1
ATOM 1424 C CA . VAL A 1 178 ? -15.011 1.666 -3.412 1.00 95.94 178 VAL A CA 1
ATOM 1425 C C . VAL A 1 178 ? -16.190 2.045 -4.308 1.00 95.94 178 VAL A C 1
ATOM 1427 O O . VAL A 1 178 ? -16.116 1.840 -5.516 1.00 95.94 178 VAL A O 1
ATOM 1430 N N . THR A 1 179 ? -17.243 2.650 -3.748 1.00 96.44 179 THR A N 1
ATOM 1431 C CA . THR A 1 179 ? -18.425 3.115 -4.500 1.00 96.44 179 THR A CA 1
ATOM 1432 C C . THR A 1 179 ? -18.462 4.629 -4.725 1.00 96.44 179 THR A C 1
ATOM 1434 O O . THR A 1 179 ? -19.182 5.106 -5.605 1.00 96.44 179 THR A O 1
ATOM 1437 N N . ASN A 1 180 ? -17.678 5.416 -3.980 1.00 97.56 180 ASN A N 1
ATOM 1438 C CA . ASN A 1 180 ? -17.656 6.866 -4.142 1.00 97.56 180 ASN A CA 1
ATOM 1439 C C . ASN A 1 180 ? -17.008 7.273 -5.477 1.00 97.56 180 ASN A C 1
ATOM 1441 O O . ASN A 1 180 ? -15.841 6.988 -5.743 1.00 97.56 180 ASN A O 1
ATOM 1445 N N . GLN A 1 181 ? -17.751 8.009 -6.306 1.00 97.44 181 GLN A N 1
ATOM 1446 C CA . GLN A 1 181 ? -17.315 8.381 -7.654 1.00 97.44 181 GLN A CA 1
ATOM 1447 C C . GLN A 1 181 ? -16.022 9.218 -7.675 1.00 97.44 181 GLN A C 1
ATOM 1449 O O . GLN A 1 181 ? -15.189 9.038 -8.567 1.00 97.44 181 GLN A O 1
ATOM 1454 N N . GLU A 1 182 ? -15.827 10.117 -6.709 1.00 97.31 182 GLU A N 1
ATOM 1455 C CA . GLU A 1 182 ? -14.617 10.942 -6.629 1.00 97.31 182 GLU A CA 1
ATOM 1456 C C . GLU A 1 182 ? -13.410 10.116 -6.177 1.00 97.31 182 GLU A C 1
ATOM 1458 O O . GLU A 1 182 ? -12.318 10.264 -6.735 1.00 97.31 182 GLU A O 1
ATOM 1463 N N . MET A 1 183 ? -13.618 9.166 -5.261 1.00 97.75 183 MET A N 1
ATOM 1464 C CA . MET A 1 183 ? -12.594 8.191 -4.884 1.00 97.75 183 MET A CA 1
ATOM 1465 C C . MET A 1 183 ? -12.204 7.305 -6.062 1.00 97.75 183 MET A C 1
ATOM 1467 O O . MET A 1 183 ? -11.014 7.162 -6.334 1.00 97.75 183 MET A O 1
ATOM 1471 N N . ILE A 1 184 ? -13.170 6.784 -6.822 1.00 97.25 184 ILE A N 1
ATOM 1472 C CA . ILE A 1 184 ? -12.904 5.987 -8.026 1.00 97.25 184 ILE A CA 1
ATOM 1473 C C . ILE A 1 184 ? -12.073 6.800 -9.024 1.00 97.25 184 ILE A C 1
ATOM 1475 O O . ILE A 1 184 ? -11.022 6.339 -9.463 1.00 97.25 184 ILE A O 1
ATOM 1479 N N . LYS A 1 185 ? -12.454 8.045 -9.331 1.00 96.69 185 LYS A N 1
ATOM 1480 C CA . LYS A 1 185 ? -11.674 8.901 -10.247 1.00 96.69 185 LYS A CA 1
ATOM 1481 C C . LYS A 1 185 ? -10.247 9.167 -9.748 1.00 96.69 185 LYS A C 1
ATOM 1483 O O . LYS A 1 185 ? -9.329 9.270 -10.559 1.00 96.69 185 LYS A O 1
ATOM 1488 N N . ALA A 1 186 ? -10.042 9.297 -8.438 1.00 96.81 186 ALA A N 1
ATOM 1489 C CA . ALA A 1 186 ? -8.738 9.605 -7.845 1.00 96.81 186 ALA A CA 1
ATOM 1490 C C . ALA A 1 186 ? -7.839 8.369 -7.614 1.00 96.81 186 ALA A C 1
ATOM 1492 O O . ALA A 1 186 ? -6.600 8.457 -7.657 1.00 96.81 186 ALA A O 1
ATOM 1493 N N . TRP A 1 187 ? -8.458 7.214 -7.359 1.00 97.31 187 TRP A N 1
ATOM 1494 C CA . TRP A 1 187 ? -7.820 6.024 -6.794 1.00 97.31 187 TRP A CA 1
ATOM 1495 C C . TRP A 1 187 ? -8.193 4.710 -7.493 1.00 97.31 187 TRP A C 1
ATOM 1497 O O . TRP A 1 187 ? -7.796 3.667 -6.986 1.00 97.31 187 TRP A O 1
ATOM 1507 N N . ALA A 1 188 ? -8.865 4.725 -8.653 1.00 95.50 188 ALA A N 1
ATOM 1508 C CA . ALA A 1 188 ? -9.396 3.541 -9.354 1.00 95.50 188 ALA A CA 1
ATOM 1509 C C . ALA A 1 188 ? -8.504 2.292 -9.274 1.00 95.50 188 ALA A C 1
ATOM 1511 O O . ALA A 1 188 ? -8.925 1.259 -8.765 1.00 95.50 188 ALA A O 1
ATOM 1512 N N . ALA A 1 189 ? -7.248 2.393 -9.723 1.00 93.56 189 ALA A N 1
ATOM 1513 C CA . ALA A 1 189 ? -6.331 1.253 -9.733 1.00 93.56 189 ALA A CA 1
ATOM 1514 C C . ALA A 1 189 ? -6.023 0.705 -8.326 1.00 93.56 189 ALA A C 1
ATOM 1516 O O . ALA A 1 189 ? -5.805 -0.490 -8.164 1.00 93.56 189 ALA A O 1
ATOM 1517 N N . GLN A 1 190 ? -5.984 1.565 -7.305 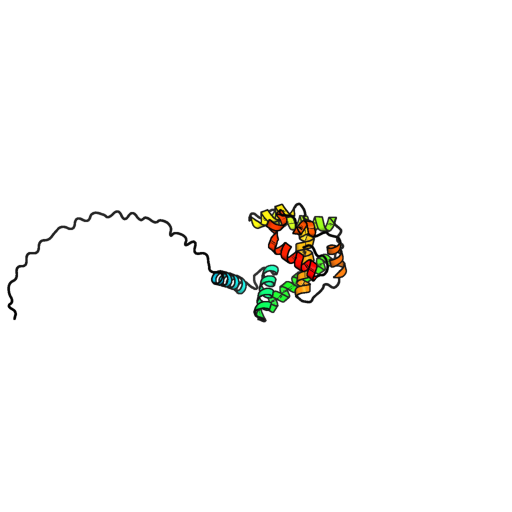1.00 95.38 190 GLN A N 1
ATOM 1518 C CA . GLN A 1 190 ? -5.767 1.139 -5.921 1.00 95.38 190 GLN A CA 1
ATOM 1519 C C . GLN A 1 190 ? -7.032 0.548 -5.309 1.00 95.38 190 GLN A C 1
ATOM 1521 O O . GLN A 1 190 ? -6.930 -0.497 -4.681 1.00 95.38 190 GLN A O 1
ATOM 1526 N N . LEU A 1 191 ? -8.197 1.153 -5.545 1.00 97.31 191 LEU A N 1
ATOM 1527 C CA . LEU A 1 191 ? -9.474 0.628 -5.059 1.00 97.31 191 LEU A CA 1
ATOM 1528 C C . LEU A 1 191 ? -9.761 -0.758 -5.643 1.00 97.31 191 LEU A C 1
ATOM 1530 O O . LEU A 1 191 ? -10.099 -1.669 -4.898 1.00 97.31 191 LEU A O 1
ATOM 1534 N N . ALA A 1 192 ? -9.516 -0.959 -6.941 1.00 96.25 192 ALA A N 1
ATOM 1535 C CA . ALA A 1 192 ? -9.658 -2.270 -7.574 1.00 96.25 192 ALA A CA 1
ATOM 1536 C C . ALA A 1 192 ? -8.757 -3.335 -6.921 1.00 96.25 192 ALA A C 1
ATOM 1538 O O . ALA A 1 192 ? -9.208 -4.441 -6.633 1.00 96.25 192 ALA A O 1
ATOM 1539 N N . ASN A 1 193 ? -7.496 -2.993 -6.629 1.00 95.31 193 ASN A N 1
ATOM 1540 C CA . ASN A 1 193 ? -6.608 -3.901 -5.904 1.00 95.31 193 ASN A CA 1
ATOM 1541 C C . ASN A 1 193 ? -7.107 -4.168 -4.480 1.00 95.31 193 ASN A C 1
ATOM 1543 O O . ASN A 1 193 ? -7.021 -5.292 -4.011 1.00 95.31 193 ASN A O 1
ATOM 1547 N N . GLN A 1 194 ? -7.623 -3.152 -3.789 1.00 97.00 194 GLN A N 1
ATOM 1548 C CA . GLN A 1 194 ? -8.076 -3.275 -2.405 1.00 97.00 194 GLN A CA 1
ATOM 1549 C C . GLN A 1 194 ? -9.312 -4.157 -2.269 1.00 97.00 194 GLN A C 1
ATOM 1551 O O . GLN A 1 194 ? -9.353 -4.946 -1.335 1.00 97.00 194 GLN A O 1
ATOM 1556 N N . VAL A 1 195 ? -10.259 -4.090 -3.209 1.00 97.12 195 VAL A N 1
ATOM 1557 C CA . VAL A 1 195 ? -11.369 -5.054 -3.287 1.00 97.12 195 VAL A CA 1
ATOM 1558 C C . VAL A 1 195 ? -10.816 -6.479 -3.329 1.00 97.12 195 VAL A C 1
ATOM 1560 O O . VAL A 1 195 ? -11.158 -7.309 -2.490 1.00 97.12 195 VAL A O 1
ATOM 1563 N N . PHE A 1 196 ? -9.903 -6.747 -4.267 1.00 96.38 196 PHE A N 1
ATOM 1564 C CA . PHE A 1 196 ? -9.298 -8.068 -4.407 1.00 96.38 196 PHE A CA 1
ATOM 1565 C C . PHE A 1 196 ? -8.523 -8.483 -3.149 1.00 96.38 196 PHE A C 1
ATOM 1567 O O . PHE A 1 196 ? -8.608 -9.627 -2.715 1.00 96.38 196 PHE A O 1
ATOM 1574 N N . TRP A 1 197 ? -7.790 -7.560 -2.527 1.00 97.75 197 TRP A N 1
ATOM 1575 C CA . TRP A 1 197 ? -7.029 -7.830 -1.310 1.00 97.75 197 TRP A CA 1
ATOM 1576 C C . TRP A 1 197 ? -7.915 -8.113 -0.099 1.00 97.75 197 TRP A C 1
ATOM 1578 O O . TRP A 1 197 ? -7.579 -8.997 0.685 1.00 97.75 197 TRP A O 1
ATOM 1588 N N . LEU A 1 198 ? -9.033 -7.401 0.059 1.00 97.69 198 LEU A N 1
ATOM 1589 C CA . LEU A 1 198 ? -10.009 -7.676 1.117 1.00 97.69 198 LEU A CA 1
ATOM 1590 C C . LEU A 1 198 ? -10.558 -9.098 0.979 1.00 97.69 198 LEU A C 1
ATOM 1592 O O . LEU A 1 198 ? -10.571 -9.836 1.965 1.00 97.69 198 LEU A O 1
ATOM 1596 N N . GLN A 1 199 ? -10.899 -9.507 -0.245 1.00 96.12 199 GLN A N 1
ATOM 1597 C CA . GLN A 1 199 ? -11.360 -10.862 -0.537 1.00 96.12 199 GLN A CA 1
ATOM 1598 C C . GLN A 1 199 ? -10.253 -11.907 -0.317 1.00 96.12 199 GLN A C 1
ATOM 1600 O O . GLN A 1 199 ? -10.474 -12.908 0.362 1.00 96.12 199 GLN A O 1
ATOM 1605 N N . GLN A 1 200 ? -9.040 -11.665 -0.827 1.00 95.06 200 GLN A N 1
ATOM 1606 C CA . GLN A 1 200 ? -7.875 -12.550 -0.680 1.00 95.06 200 GLN A CA 1
ATOM 1607 C C . GLN A 1 200 ? -7.502 -12.774 0.789 1.00 95.06 200 GLN A C 1
ATOM 1609 O O . GLN A 1 200 ? -7.083 -13.866 1.173 1.00 95.06 200 GLN A O 1
ATOM 1614 N N . LEU A 1 201 ? -7.637 -11.739 1.617 1.00 96.50 201 LEU A N 1
ATOM 1615 C CA . LEU A 1 201 ? -7.402 -11.833 3.051 1.00 96.50 201 LEU A CA 1
ATOM 1616 C C . LEU A 1 201 ? -8.604 -12.438 3.795 1.00 96.50 201 LEU A C 1
ATOM 1618 O O . LEU A 1 201 ? -8.435 -12.805 4.953 1.00 96.50 201 LEU A O 1
ATOM 1622 N N . GLY A 1 202 ? -9.770 -12.592 3.165 1.00 95.69 202 GLY A N 1
ATOM 1623 C CA . GLY A 1 202 ? -10.986 -13.099 3.806 1.00 95.69 202 GLY A CA 1
ATOM 1624 C C . GLY A 1 202 ? -11.621 -12.099 4.773 1.00 95.69 202 GLY A C 1
ATOM 1625 O O . GLY A 1 202 ? -12.234 -12.508 5.754 1.00 95.69 202 GLY A O 1
ATOM 1626 N N . GLU A 1 203 ? -11.427 -10.800 4.539 1.00 96.38 203 GLU A N 1
ATOM 1627 C CA . GLU A 1 203 ? -11.894 -9.744 5.440 1.00 96.38 203 GLU A CA 1
ATOM 1628 C C . GLU A 1 203 ? -13.256 -9.184 5.037 1.00 96.38 203 GLU A C 1
ATOM 1630 O O . GLU A 1 203 ? -14.137 -9.086 5.888 1.00 96.38 203 GLU A O 1
ATOM 1635 N N . GLN A 1 204 ? -13.444 -8.813 3.767 1.00 94.12 204 GLN A N 1
ATOM 1636 C CA . GLN A 1 204 ? -14.713 -8.283 3.254 1.00 94.12 204 GLN A CA 1
ATOM 1637 C C . GLN A 1 204 ? -14.874 -8.621 1.770 1.00 94.12 204 GLN A C 1
ATOM 1639 O O . GLN A 1 204 ? -13.885 -8.692 1.040 1.00 94.12 204 GLN A O 1
ATOM 1644 N N . ASP A 1 205 ? -16.123 -8.779 1.337 1.00 92.94 205 ASP A N 1
ATOM 1645 C CA . ASP A 1 205 ? -16.509 -8.866 -0.071 1.00 92.94 205 ASP A CA 1
ATOM 1646 C C . ASP A 1 205 ? -17.382 -7.650 -0.396 1.00 92.94 205 ASP A C 1
ATOM 1648 O O . ASP A 1 205 ? -18.469 -7.498 0.159 1.00 92.94 205 ASP A O 1
ATOM 1652 N N . VAL A 1 206 ? -16.847 -6.717 -1.184 1.00 87.12 206 VAL A N 1
ATOM 1653 C CA . VAL A 1 206 ? -17.427 -5.373 -1.385 1.00 87.12 206 VAL A CA 1
ATOM 1654 C C . VAL A 1 206 ? -17.747 -5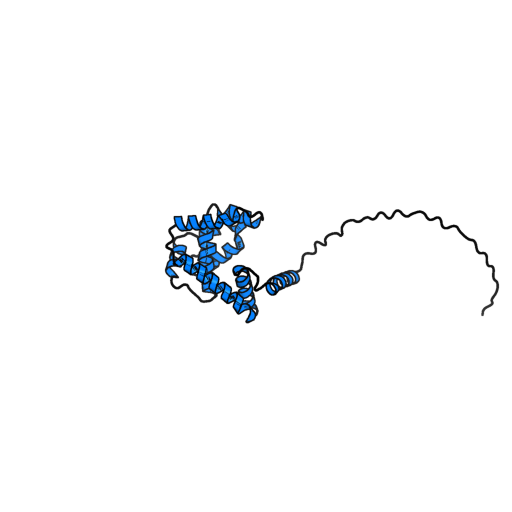.077 -2.856 1.00 87.12 206 VAL A C 1
ATOM 1656 O O . VAL A 1 206 ? -17.761 -3.910 -3.257 1.00 87.12 206 VAL A O 1
ATOM 1659 N N . VAL A 1 207 ? -17.993 -6.122 -3.658 1.00 69.62 207 VAL A N 1
ATOM 1660 C CA . VAL A 1 207 ? -18.390 -6.043 -5.079 1.00 69.62 207 VAL A CA 1
ATOM 1661 C C . VAL A 1 207 ? -19.484 -7.048 -5.411 1.00 69.62 207 VAL A C 1
ATOM 1663 O O . VAL A 1 207 ? -19.392 -8.201 -4.949 1.00 69.62 207 VAL A O 1
#

Sequence (207 aa):
MLPIMARCVCSALVLSLCLPAYAQDSTAPPAVSNQKLSYSDSATIIKHTYETQLYTLPAFKEGHYGLRMYRQTLDPKYKSAIWSDIARVADNLNKISGQTYTDEQIHAYSINRLSGYLDETDERSLRRFNATIKMPEYVFLGVSLLGSMARANEYGLKHQQDEKLRSILRRHDFLPYVTNQEMIKAWAAQLANQVFWLQQLGEQDVV

Foldseek 3Di:
DDDDDDDDDDDDDDDDDDDDPPPPPPPPPPDPPPPDDDPVRVVVVVCVVCVVCLPVDDLVSNLVVLVVVCVVPVDCVSVVSVVSNLVVLLVLVCVVLVDDDDPVNLVVVLVVVLVVLVPPDDPLSVLQSVLCVVPSSCCCQQVRQLVSQLSLVVVVHHHPPRVSSLVVNQVDDCLCQLPPPSNCVNQVVSSVVSCVSCVVVVRDNRD